Protein AF-A0A4U0YUU2-F1 (afdb_monomer)

Structure (mmCIF, N/CA/C/O backbone):
data_AF-A0A4U0YUU2-F1
#
_entry.id   AF-A0A4U0YUU2-F1
#
loop_
_atom_site.group_PDB
_atom_site.id
_atom_site.type_symbol
_atom_site.label_atom_id
_atom_site.label_alt_id
_atom_site.label_comp_id
_atom_site.label_asym_id
_atom_site.label_entity_id
_atom_site.label_seq_id
_atom_site.pdbx_PDB_ins_code
_atom_site.Cartn_x
_atom_site.Cartn_y
_atom_site.Cartn_z
_atom_site.occupancy
_atom_site.B_iso_or_equiv
_atom_site.auth_seq_id
_atom_site.auth_comp_id
_atom_site.auth_asym_id
_atom_site.auth_atom_id
_atom_site.pdbx_PDB_model_num
ATOM 1 N N . MET A 1 1 ? 43.289 -21.054 2.467 1.00 34.62 1 MET A N 1
ATOM 2 C CA . MET A 1 1 ? 42.572 -20.174 1.523 1.00 34.62 1 MET A CA 1
ATOM 3 C C . MET A 1 1 ? 41.745 -19.205 2.343 1.00 34.62 1 MET A C 1
ATOM 5 O O . MET A 1 1 ? 40.814 -19.638 3.004 1.00 34.62 1 MET A O 1
ATOM 9 N N . HIS A 1 2 ? 42.172 -17.945 2.415 1.00 30.38 2 HIS A N 1
ATOM 10 C CA . HIS A 1 2 ? 41.422 -16.889 3.092 1.00 30.38 2 HIS A CA 1
ATOM 11 C C . HIS A 1 2 ? 40.264 -16.481 2.181 1.00 30.38 2 HIS A C 1
ATOM 13 O O . HIS A 1 2 ? 40.497 -16.063 1.049 1.00 30.38 2 HIS A O 1
ATOM 19 N N . ILE A 1 3 ? 39.031 -16.654 2.648 1.00 37.03 3 ILE A N 1
ATOM 20 C CA . ILE A 1 3 ? 37.860 -16.103 1.971 1.00 37.03 3 ILE A CA 1
ATOM 21 C C . ILE A 1 3 ? 37.917 -14.598 2.229 1.00 37.03 3 ILE A C 1
ATOM 23 O O . ILE A 1 3 ? 37.822 -14.163 3.376 1.00 37.03 3 ILE A O 1
ATOM 27 N N . HIS A 1 4 ? 38.162 -13.822 1.174 1.00 32.00 4 HIS A N 1
ATOM 28 C CA . HIS A 1 4 ? 38.023 -12.374 1.219 1.00 32.00 4 HIS A CA 1
ATOM 29 C C . HIS A 1 4 ? 36.611 -12.046 1.706 1.00 32.00 4 HIS A C 1
ATOM 31 O O . HIS A 1 4 ? 35.631 -12.525 1.137 1.00 32.00 4 HIS A O 1
ATOM 37 N N . SER A 1 5 ? 36.538 -11.263 2.784 1.00 33.31 5 SER A N 1
ATOM 38 C CA . SER A 1 5 ? 35.322 -10.580 3.211 1.00 33.31 5 SER A CA 1
ATOM 39 C C . SER A 1 5 ? 34.688 -9.945 1.978 1.00 33.31 5 SER A C 1
ATOM 41 O O . SER A 1 5 ? 35.327 -9.127 1.316 1.00 33.31 5 SER A O 1
ATOM 43 N N . PHE A 1 6 ? 33.476 -10.370 1.627 1.00 37.56 6 PHE A N 1
ATOM 44 C CA . PHE A 1 6 ? 32.673 -9.637 0.665 1.00 37.56 6 PHE A CA 1
ATOM 45 C C . PHE A 1 6 ? 32.351 -8.298 1.322 1.00 37.56 6 PHE A C 1
ATOM 47 O O . PHE A 1 6 ? 31.484 -8.228 2.192 1.00 37.56 6 PHE A O 1
ATOM 54 N N . ASP A 1 7 ? 33.075 -7.248 0.938 1.00 29.23 7 ASP A N 1
ATOM 55 C CA . ASP A 1 7 ? 32.584 -5.892 1.127 1.00 29.23 7 ASP A CA 1
ATOM 56 C C . ASP A 1 7 ? 31.215 -5.844 0.453 1.00 29.23 7 ASP A C 1
ATOM 58 O O . ASP A 1 7 ? 31.079 -6.130 -0.739 1.00 29.23 7 ASP A O 1
ATOM 62 N N . VAL A 1 8 ? 30.180 -5.587 1.247 1.00 38.53 8 VAL A N 1
ATOM 63 C CA . VAL A 1 8 ? 28.806 -5.467 0.771 1.00 38.53 8 VAL A CA 1
ATOM 64 C C . VAL A 1 8 ? 28.786 -4.338 -0.258 1.00 38.53 8 VAL A C 1
ATOM 66 O O . VAL A 1 8 ? 28.839 -3.159 0.086 1.00 38.53 8 VAL A O 1
ATOM 69 N N . VAL A 1 9 ? 28.758 -4.688 -1.546 1.00 33.75 9 VAL A N 1
ATOM 70 C CA . VAL A 1 9 ? 28.672 -3.716 -2.640 1.00 33.75 9 VAL A CA 1
ATOM 71 C C . VAL A 1 9 ? 27.211 -3.303 -2.768 1.00 33.75 9 VAL A C 1
ATOM 73 O O . VAL A 1 9 ? 26.458 -3.807 -3.596 1.00 33.75 9 VAL A O 1
ATOM 76 N N . GLY A 1 10 ? 26.791 -2.437 -1.858 1.00 30.22 10 GLY A N 1
ATOM 77 C CA . GLY A 1 10 ? 25.421 -1.969 -1.767 1.00 30.22 10 GLY A CA 1
ATOM 78 C C . GLY A 1 10 ? 25.188 -1.315 -0.422 1.00 30.22 10 GLY A C 1
ATOM 79 O O . GLY A 1 10 ? 24.644 -1.939 0.481 1.00 30.22 10 GLY A O 1
ATOM 80 N N . PHE A 1 11 ? 25.571 -0.046 -0.295 1.00 28.98 11 PHE A N 1
ATOM 81 C CA . PHE A 1 11 ? 24.903 0.801 0.681 1.00 28.98 11 PHE A CA 1
ATOM 82 C C . PHE A 1 11 ? 23.451 0.900 0.212 1.00 28.98 11 PHE A C 1
ATOM 84 O O . PHE A 1 11 ? 23.167 1.530 -0.808 1.00 28.98 11 PHE A O 1
ATOM 91 N N . ALA A 1 12 ? 22.532 0.214 0.892 1.00 34.69 12 ALA A N 1
ATOM 92 C CA . ALA A 1 12 ? 21.141 0.619 0.815 1.00 34.69 12 ALA A CA 1
ATOM 93 C C . ALA A 1 12 ? 21.114 2.079 1.283 1.00 34.69 12 ALA A C 1
ATOM 95 O O . ALA A 1 12 ? 21.603 2.378 2.370 1.00 34.69 12 ALA A O 1
ATOM 96 N N . ASP A 1 13 ? 20.579 2.982 0.462 1.00 40.44 13 ASP A N 1
ATOM 97 C CA . ASP A 1 13 ? 20.489 4.431 0.720 1.00 40.44 13 ASP A CA 1
ATOM 98 C C . ASP A 1 13 ? 19.735 4.804 2.030 1.00 40.44 13 ASP A C 1
ATOM 100 O O . ASP A 1 13 ? 19.530 5.985 2.296 1.00 40.44 13 ASP A O 1
ATOM 104 N N . ASP A 1 14 ? 19.341 3.832 2.859 1.00 43.31 14 ASP A N 1
ATOM 105 C CA . ASP A 1 14 ? 18.481 3.971 4.037 1.00 43.31 14 ASP A CA 1
ATOM 106 C C . ASP A 1 14 ? 19.084 3.349 5.318 1.00 43.31 14 ASP A C 1
ATOM 108 O O . ASP A 1 14 ? 18.356 2.967 6.232 1.00 43.31 14 ASP A O 1
ATOM 112 N N . GLU A 1 15 ? 20.413 3.287 5.459 1.00 35.75 15 GLU A N 1
ATOM 113 C CA . GLU A 1 15 ? 21.056 3.039 6.768 1.00 35.75 15 GLU A CA 1
ATOM 114 C C . GLU A 1 15 ? 21.035 4.303 7.658 1.00 35.75 15 GLU A C 1
ATOM 116 O O . GLU A 1 15 ? 22.025 4.756 8.226 1.00 35.75 15 GLU A O 1
ATOM 121 N N . LEU A 1 16 ? 19.852 4.900 7.784 1.00 38.09 16 LEU A N 1
ATOM 122 C CA . LEU A 1 16 ? 19.493 5.717 8.928 1.00 38.09 16 LEU A CA 1
ATOM 123 C C . LEU A 1 16 ? 18.500 4.886 9.724 1.00 38.09 16 LEU A C 1
ATOM 125 O O . LEU A 1 16 ? 17.444 4.514 9.218 1.00 38.09 16 LEU A O 1
ATOM 129 N N . ALA A 1 17 ? 18.847 4.602 10.975 1.00 43.62 17 ALA A N 1
ATOM 130 C CA . ALA A 1 17 ? 17.925 4.123 11.990 1.00 43.62 17 ALA A CA 1
ATOM 131 C C . ALA A 1 17 ? 16.793 5.150 12.167 1.00 43.62 17 ALA A C 1
ATOM 133 O O . ALA A 1 17 ? 16.826 5.989 13.063 1.00 43.62 17 ALA A O 1
ATOM 134 N N . ALA A 1 18 ? 15.834 5.159 11.250 1.00 46.41 18 ALA A N 1
ATOM 135 C CA . ALA A 1 18 ? 14.792 6.155 11.216 1.00 46.41 18 ALA A CA 1
ATOM 136 C C . ALA A 1 18 ? 13.563 5.559 11.893 1.00 46.41 18 ALA A C 1
ATOM 138 O O . ALA A 1 18 ? 12.941 4.620 11.397 1.00 46.41 18 ALA A O 1
ATOM 139 N N . GLU A 1 19 ? 13.150 6.185 12.990 1.00 56.69 19 GLU A N 1
ATOM 140 C CA . GLU A 1 19 ? 11.807 6.061 13.578 1.00 56.69 19 GLU A CA 1
ATOM 141 C C . GLU A 1 19 ? 10.676 6.377 12.565 1.00 56.69 19 GLU A C 1
ATOM 143 O O . GLU A 1 19 ? 9.483 6.309 12.878 1.00 56.69 19 GLU A O 1
ATOM 148 N N . GLU A 1 20 ? 11.047 6.718 11.329 1.00 67.25 20 GLU A N 1
ATOM 149 C CA . GLU A 1 20 ? 10.212 7.231 10.272 1.00 67.25 20 GLU A CA 1
ATOM 150 C C . GLU A 1 20 ? 10.518 6.520 8.938 1.00 67.25 20 GLU A C 1
ATOM 152 O O . GLU A 1 20 ? 11.634 6.559 8.423 1.00 67.25 20 GLU A O 1
ATOM 157 N N . ARG A 1 21 ? 9.505 5.872 8.354 1.00 82.25 21 ARG A N 1
ATOM 158 C CA . ARG A 1 21 ? 9.586 5.084 7.110 1.00 82.25 21 ARG A CA 1
ATOM 159 C C . ARG A 1 21 ? 8.711 5.722 6.029 1.00 82.25 21 ARG A C 1
ATOM 161 O O . ARG A 1 21 ? 7.648 6.262 6.325 1.00 82.25 21 ARG A O 1
ATOM 168 N N . LEU A 1 22 ? 9.112 5.656 4.760 1.00 84.75 22 LEU A N 1
ATOM 169 C CA . LEU A 1 22 ? 8.242 6.066 3.648 1.00 84.75 22 LEU A CA 1
ATOM 170 C C . LEU A 1 22 ? 7.136 5.033 3.396 1.00 84.75 22 LEU A C 1
ATOM 172 O O . LEU A 1 22 ? 7.383 3.833 3.463 1.00 84.75 22 LEU A O 1
ATOM 176 N N . PHE A 1 23 ? 5.933 5.507 3.066 1.00 87.00 23 PHE A N 1
ATOM 177 C CA . PHE A 1 23 ? 4.828 4.635 2.671 1.00 87.00 23 PHE A CA 1
ATOM 178 C C . PHE A 1 23 ? 5.217 3.753 1.483 1.00 87.00 23 PHE A C 1
ATOM 180 O O . PHE A 1 23 ? 5.650 4.265 0.445 1.00 87.00 23 PHE A O 1
ATOM 187 N N . ASP A 1 24 ? 4.993 2.449 1.623 1.00 87.56 24 ASP A N 1
ATOM 188 C CA . ASP A 1 24 ? 5.208 1.485 0.553 1.00 87.56 24 ASP A CA 1
ATOM 189 C C . ASP A 1 24 ? 3.880 1.090 -0.123 1.00 87.56 24 ASP A C 1
ATOM 191 O O . ASP A 1 24 ? 3.092 0.310 0.426 1.00 87.56 24 ASP A O 1
ATOM 195 N N . PRO A 1 25 ? 3.616 1.581 -1.349 1.00 87.75 25 PRO A N 1
ATOM 196 C CA . PRO A 1 25 ? 2.371 1.304 -2.053 1.00 87.75 25 PRO A CA 1
ATOM 197 C C . PRO A 1 25 ? 2.275 -0.136 -2.576 1.00 87.75 25 PRO A C 1
ATOM 199 O O . PRO A 1 25 ? 1.199 -0.553 -3.009 1.00 87.75 25 PRO A O 1
ATOM 202 N N . TRP A 1 26 ? 3.368 -0.900 -2.573 1.00 89.75 26 TRP A N 1
ATOM 203 C CA . TRP A 1 26 ? 3.421 -2.239 -3.161 1.00 89.75 26 TRP A CA 1
ATOM 204 C C . TRP A 1 26 ? 3.021 -3.342 -2.182 1.00 89.75 26 TRP A C 1
ATOM 206 O O . TRP A 1 26 ? 2.856 -4.484 -2.602 1.00 89.75 26 TRP A O 1
ATOM 216 N N . ARG A 1 27 ? 2.765 -3.019 -0.910 1.00 92.75 27 ARG A N 1
ATOM 217 C CA . ARG A 1 27 ? 2.306 -4.002 0.078 1.00 92.75 27 ARG A CA 1
ATOM 218 C C . ARG A 1 27 ? 0.946 -4.596 -0.297 1.00 92.75 27 ARG A C 1
ATOM 220 O O . ARG A 1 27 ? 0.051 -3.890 -0.782 1.00 92.75 27 ARG A O 1
ATOM 227 N N . THR A 1 28 ? 0.812 -5.901 -0.078 1.00 94.94 28 THR A N 1
ATOM 228 C CA . THR A 1 28 ? -0.384 -6.699 -0.367 1.00 94.94 28 THR A CA 1
ATOM 229 C C . THR A 1 28 ? -0.524 -7.842 0.644 1.00 94.94 28 THR A C 1
ATOM 231 O O . THR A 1 28 ? 0.494 -8.375 1.091 1.00 94.94 28 THR A O 1
ATOM 234 N N . PRO A 1 29 ? -1.748 -8.266 1.004 1.00 96.75 29 PRO A N 1
ATOM 235 C CA . PRO A 1 29 ? -1.932 -9.499 1.761 1.00 96.75 29 PRO A CA 1
ATOM 236 C C . PRO A 1 29 ? -1.554 -10.703 0.886 1.00 96.75 29 PRO A C 1
ATOM 238 O O . PRO A 1 29 ? -1.881 -10.716 -0.304 1.00 96.75 29 PRO A O 1
ATOM 241 N N . CYS A 1 30 ? -0.894 -11.710 1.460 1.00 95.25 30 CYS A N 1
ATOM 242 C CA . CYS A 1 30 ? -0.586 -12.969 0.765 1.00 95.25 30 CYS A CA 1
ATOM 243 C C . CYS A 1 30 ? -1.248 -14.204 1.396 1.00 95.25 30 CYS A C 1
ATOM 245 O O . CYS A 1 30 ? -1.257 -15.267 0.777 1.00 95.25 30 CYS A O 1
ATOM 247 N N . THR A 1 31 ? -1.859 -14.070 2.578 1.00 96.06 31 THR A N 1
ATOM 248 C CA . THR A 1 31 ? -2.604 -15.148 3.244 1.00 96.06 31 THR A CA 1
ATOM 249 C C . THR A 1 31 ? -4.099 -14.832 3.358 1.00 96.06 31 THR A C 1
ATOM 251 O O . THR A 1 31 ? -4.500 -13.662 3.316 1.00 96.06 31 THR A O 1
ATOM 254 N N . PRO A 1 32 ? -4.963 -15.853 3.538 1.00 96.62 32 PRO A N 1
ATOM 255 C CA . PRO A 1 32 ? -6.393 -15.635 3.748 1.00 96.62 32 PRO A CA 1
ATOM 256 C C . PRO A 1 32 ? -6.699 -14.741 4.957 1.00 96.62 32 PRO A C 1
ATOM 258 O O . PRO A 1 32 ? -7.584 -13.893 4.867 1.00 96.62 32 PRO A O 1
ATOM 261 N N . ALA A 1 33 ? -5.950 -14.881 6.058 1.00 96.31 33 ALA A N 1
ATOM 262 C CA . ALA A 1 33 ? -6.133 -14.075 7.266 1.00 96.31 33 ALA A CA 1
ATOM 263 C C . ALA A 1 33 ? -5.911 -12.579 6.987 1.00 96.31 33 ALA A C 1
ATOM 265 O O . ALA A 1 33 ? -6.793 -11.760 7.266 1.00 96.31 33 ALA A O 1
ATOM 266 N N . ALA A 1 34 ? -4.798 -12.226 6.333 1.00 97.25 34 ALA A N 1
ATOM 267 C CA . ALA A 1 34 ? -4.543 -10.849 5.916 1.00 97.25 34 ALA A CA 1
ATOM 268 C C . ALA A 1 34 ? -5.559 -10.351 4.875 1.00 97.25 34 ALA A C 1
ATOM 270 O O . ALA A 1 34 ? -5.944 -9.180 4.897 1.00 97.25 34 ALA A O 1
ATOM 271 N N . GLY A 1 35 ? -6.057 -11.234 4.005 1.00 97.75 35 GLY A N 1
ATOM 272 C CA . GLY A 1 35 ? -7.148 -10.920 3.081 1.00 97.75 35 GLY A CA 1
ATOM 273 C C . GLY A 1 35 ? -8.432 -10.494 3.803 1.00 97.75 35 GLY A C 1
ATOM 274 O O . GLY A 1 35 ? -9.010 -9.453 3.481 1.00 97.75 35 GLY A O 1
ATOM 275 N N . VAL A 1 36 ? -8.866 -11.248 4.821 1.00 98.12 36 VAL A N 1
ATOM 276 C CA . VAL A 1 36 ? -10.063 -10.907 5.615 1.00 98.12 36 VAL A CA 1
ATOM 277 C C . VAL A 1 36 ? -9.842 -9.629 6.430 1.00 98.12 36 VAL A C 1
ATOM 279 O O . VAL A 1 36 ? -10.751 -8.796 6.506 1.00 98.12 36 VAL A O 1
ATOM 282 N N . PHE A 1 37 ? -8.643 -9.426 6.980 1.00 98.31 37 PHE A N 1
ATOM 283 C CA . PHE A 1 37 ? -8.269 -8.190 7.673 1.00 98.31 37 PHE A CA 1
ATOM 284 C C . PHE A 1 37 ? -8.433 -6.957 6.769 1.00 98.31 37 PHE A C 1
ATOM 286 O O . PHE A 1 37 ? -9.157 -6.017 7.110 1.00 98.31 37 PHE A O 1
ATOM 293 N N . VAL A 1 38 ? -7.844 -6.986 5.569 1.00 98.12 38 VAL A N 1
ATOM 294 C CA . VAL A 1 38 ? -7.966 -5.898 4.585 1.00 98.12 38 VAL A CA 1
ATOM 295 C C . VAL A 1 38 ? -9.428 -5.678 4.190 1.00 98.12 38 VAL A C 1
ATOM 297 O O . VAL A 1 38 ? -9.909 -4.542 4.186 1.00 98.12 38 VAL A O 1
ATOM 300 N N . GLN A 1 39 ? -10.169 -6.755 3.916 1.00 98.19 39 GLN A N 1
ATOM 301 C CA . GLN A 1 39 ? -11.582 -6.670 3.545 1.00 98.19 39 GLN A CA 1
ATOM 302 C C . GLN A 1 39 ? -12.451 -6.070 4.659 1.00 98.19 39 GLN A C 1
ATOM 304 O O . GLN A 1 39 ? -13.432 -5.376 4.375 1.00 98.19 39 GLN A O 1
ATOM 309 N N . THR A 1 40 ? -12.098 -6.322 5.919 1.00 98.12 40 THR A N 1
ATOM 310 C CA . THR A 1 40 ? -12.763 -5.736 7.087 1.00 98.12 40 THR A CA 1
ATOM 311 C C . THR A 1 40 ? -12.579 -4.224 7.102 1.00 98.12 40 THR A C 1
ATOM 313 O O . THR A 1 40 ? -13.566 -3.496 7.196 1.00 98.12 40 THR A O 1
ATOM 316 N N . ILE A 1 41 ? -11.354 -3.735 6.897 1.00 98.00 41 ILE A N 1
ATOM 317 C CA . ILE A 1 41 ? -11.073 -2.295 6.820 1.00 98.00 41 ILE A CA 1
ATOM 318 C C . ILE A 1 41 ? -11.818 -1.653 5.642 1.00 98.00 41 ILE A C 1
ATOM 320 O O . ILE A 1 41 ? -12.460 -0.617 5.818 1.00 98.00 41 ILE A O 1
ATOM 324 N N . ILE A 1 42 ? -11.811 -2.285 4.462 1.00 97.31 42 ILE A N 1
ATOM 325 C CA . ILE A 1 42 ? -12.568 -1.812 3.290 1.00 97.31 42 ILE A CA 1
ATOM 326 C C . ILE A 1 42 ? -14.052 -1.638 3.643 1.00 97.31 42 ILE A C 1
ATOM 328 O O . ILE A 1 42 ? -14.612 -0.563 3.431 1.00 97.31 42 ILE A O 1
ATOM 332 N N . LYS A 1 43 ? -14.675 -2.650 4.262 1.00 97.06 43 LYS A N 1
ATOM 333 C CA . LYS A 1 43 ? -16.086 -2.594 4.678 1.00 97.06 43 LYS A CA 1
ATOM 334 C C . LYS A 1 43 ? -16.355 -1.508 5.718 1.00 97.06 43 LYS A C 1
ATOM 336 O O . LYS A 1 43 ? -17.415 -0.888 5.672 1.00 97.06 43 LYS A O 1
ATOM 341 N N . MET A 1 44 ? -15.424 -1.258 6.641 1.00 96.62 44 MET A N 1
ATOM 342 C CA . MET A 1 44 ? -15.551 -0.164 7.610 1.00 96.62 44 MET A CA 1
ATOM 343 C C .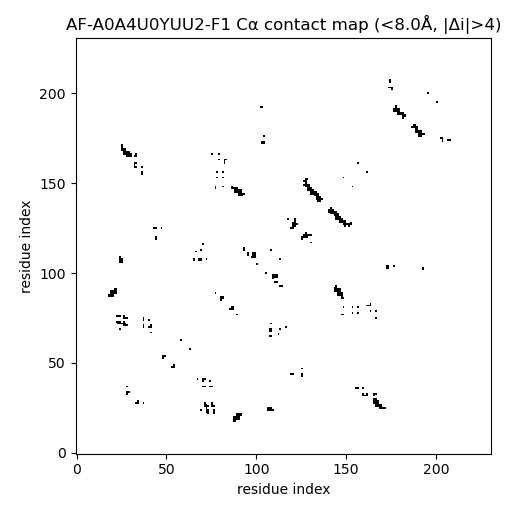 MET A 1 44 ? -15.610 1.197 6.905 1.00 96.62 44 MET A C 1
ATOM 345 O O . MET A 1 44 ? -16.474 2.012 7.229 1.00 96.62 44 MET A O 1
ATOM 349 N N . LEU A 1 45 ? -14.742 1.427 5.914 1.00 95.62 45 LEU A N 1
ATOM 350 C CA . LEU A 1 45 ? -14.727 2.670 5.137 1.00 95.62 45 LEU A CA 1
ATOM 351 C C . LEU A 1 45 ? -15.996 2.822 4.296 1.00 95.62 45 LEU A C 1
ATOM 353 O O . LEU A 1 45 ? -16.633 3.870 4.331 1.00 95.62 45 LEU A O 1
ATOM 357 N N . GLU A 1 46 ? -16.401 1.777 3.575 1.00 94.50 46 GLU A N 1
ATOM 358 C CA . GLU A 1 46 ? -17.622 1.808 2.761 1.00 94.50 46 GLU A CA 1
ATOM 359 C C . GLU A 1 46 ? -18.886 1.989 3.609 1.00 94.50 46 GLU A C 1
ATOM 361 O O . GLU A 1 46 ? -19.801 2.722 3.226 1.00 94.50 46 GLU A O 1
ATOM 366 N N . GLY A 1 47 ? -18.934 1.346 4.778 1.00 93.94 47 GLY A N 1
ATOM 367 C CA . GLY A 1 47 ? -20.012 1.504 5.747 1.00 93.94 47 GLY A CA 1
ATOM 368 C C . GLY A 1 47 ? -20.112 2.939 6.259 1.00 93.94 47 GLY A C 1
ATOM 369 O O . GLY A 1 47 ? -21.211 3.493 6.298 1.00 93.94 47 GLY A O 1
ATOM 370 N N . HIS A 1 48 ? -18.974 3.564 6.579 1.00 94.25 48 HIS A N 1
ATOM 371 C CA . HIS A 1 48 ? -18.911 4.969 6.991 1.00 94.25 48 HIS A CA 1
ATOM 372 C C . HIS A 1 48 ? -19.369 5.913 5.874 1.00 94.25 48 HIS A C 1
ATOM 374 O O . HIS A 1 48 ? -20.244 6.751 6.094 1.00 94.25 48 HIS A O 1
ATOM 380 N N . GLU A 1 49 ? -18.880 5.717 4.647 1.00 93.44 49 GLU A N 1
ATOM 381 C CA . GLU A 1 49 ? -19.311 6.507 3.490 1.00 93.44 49 GLU A CA 1
ATOM 382 C C . GLU A 1 49 ? -20.819 6.407 3.242 1.00 93.44 49 GLU A C 1
ATOM 384 O O . GLU A 1 49 ? -21.458 7.415 2.932 1.00 93.44 49 GLU A O 1
ATOM 389 N N . LYS A 1 50 ? -21.391 5.203 3.380 1.00 91.44 50 LYS A N 1
ATOM 390 C CA . LYS A 1 50 ? -22.827 4.962 3.204 1.00 91.44 50 LYS A CA 1
ATOM 391 C C . LYS A 1 50 ? -23.647 5.627 4.306 1.00 91.44 50 LYS A C 1
ATOM 393 O O . LYS A 1 50 ? -24.649 6.265 3.999 1.00 91.44 50 LYS A O 1
ATOM 398 N N . LEU A 1 51 ? -23.225 5.491 5.563 1.00 92.19 51 LEU A N 1
ATOM 399 C CA . LEU A 1 51 ? -23.925 6.050 6.721 1.00 92.19 51 LEU A CA 1
ATOM 400 C C . LEU A 1 51 ? -23.966 7.583 6.677 1.00 92.19 51 LEU A C 1
ATOM 402 O O . LEU A 1 51 ? -24.977 8.179 7.036 1.00 92.19 51 LEU A O 1
ATOM 406 N N . HIS A 1 52 ? -22.897 8.214 6.190 1.00 91.25 52 HIS A N 1
ATOM 407 C CA . HIS A 1 52 ? -22.785 9.671 6.100 1.00 91.25 52 HIS A CA 1
ATOM 408 C C . HIS A 1 52 ? -23.125 10.246 4.716 1.00 91.25 52 HIS A C 1
ATOM 410 O O . HIS A 1 52 ? -22.970 11.446 4.499 1.00 91.25 52 HIS A O 1
ATOM 416 N N . GLY A 1 53 ? -23.565 9.417 3.764 1.00 88.88 53 GLY A N 1
ATOM 417 C CA . GLY A 1 53 ? -23.920 9.870 2.416 1.00 88.88 53 GLY A CA 1
ATOM 418 C C . GLY A 1 53 ? -22.769 10.552 1.665 1.00 88.88 53 GLY A C 1
ATOM 419 O O . GLY A 1 53 ? -23.012 11.390 0.798 1.00 88.88 53 GLY A O 1
ATOM 420 N N . LEU A 1 54 ? -21.510 10.201 1.966 1.00 88.25 54 LEU A N 1
ATOM 421 C CA . LEU A 1 54 ? -20.316 10.870 1.418 1.00 88.25 54 LEU A CA 1
ATOM 422 C C . LEU A 1 54 ? -20.159 10.674 -0.097 1.00 88.25 54 LEU A C 1
ATOM 424 O O . LEU A 1 54 ? -19.361 11.351 -0.750 1.00 88.25 54 LEU A O 1
ATOM 428 N N . ARG A 1 55 ? -20.926 9.746 -0.676 1.00 84.75 55 ARG A N 1
ATOM 429 C CA . ARG A 1 55 ? -20.958 9.476 -2.108 1.00 84.75 55 ARG A CA 1
ATOM 430 C C . ARG A 1 55 ? -22.376 9.553 -2.647 1.00 84.75 55 ARG A C 1
ATOM 432 O O . ARG A 1 55 ? -23.245 8.795 -2.241 1.00 84.75 55 ARG A O 1
ATOM 439 N N . GLN A 1 56 ? -22.558 10.374 -3.677 1.00 80.56 56 GLN A N 1
ATOM 440 C CA . GLN A 1 56 ? -23.823 10.451 -4.415 1.00 80.56 56 GLN A CA 1
ATOM 441 C C . GLN A 1 56 ? -23.994 9.333 -5.455 1.00 80.56 56 GLN A C 1
ATOM 443 O O . GLN A 1 56 ? -25.101 9.074 -5.914 1.00 80.56 56 GLN A O 1
ATOM 448 N N . ARG A 1 57 ? -22.899 8.684 -5.876 1.00 85.81 57 ARG A N 1
ATOM 449 C CA . ARG A 1 57 ? -22.906 7.644 -6.918 1.00 85.81 57 ARG A CA 1
ATOM 450 C C . ARG A 1 57 ? -22.064 6.439 -6.507 1.00 85.81 57 ARG A C 1
ATOM 452 O O . ARG A 1 57 ? -20.971 6.594 -5.940 1.00 85.81 57 ARG A O 1
ATOM 459 N N . LYS A 1 58 ? -22.541 5.243 -6.871 1.00 87.56 58 LYS A N 1
ATOM 460 C CA . LYS A 1 58 ? -21.787 3.986 -6.744 1.00 87.56 58 LYS A CA 1
ATOM 461 C C . LYS A 1 58 ? -20.455 4.094 -7.501 1.00 87.56 58 LYS A C 1
ATOM 463 O O . LYS A 1 58 ? -20.395 4.728 -8.557 1.00 87.56 58 LYS A O 1
ATOM 468 N N . ARG A 1 59 ? -19.382 3.515 -6.947 1.00 88.75 59 ARG A N 1
ATOM 469 C CA . ARG A 1 59 ? -18.091 3.393 -7.648 1.00 88.75 59 ARG A CA 1
ATOM 470 C C . ARG A 1 59 ? -18.282 2.598 -8.937 1.00 88.75 59 ARG A C 1
ATOM 472 O O . ARG A 1 59 ? -19.021 1.614 -8.956 1.00 88.75 59 ARG A O 1
ATOM 479 N N . ARG A 1 60 ? -17.609 3.021 -10.009 1.00 91.75 60 ARG A N 1
ATOM 480 C CA . ARG A 1 60 ? -17.413 2.161 -11.182 1.00 91.75 60 ARG A CA 1
ATOM 481 C C . ARG A 1 60 ? -16.478 1.016 -10.792 1.00 91.75 60 ARG A C 1
ATOM 483 O O . ARG A 1 60 ? -15.708 1.160 -9.849 1.00 91.75 60 ARG A O 1
ATOM 490 N N . VAL A 1 61 ? -16.510 -0.087 -11.536 1.00 90.88 61 VAL A N 1
ATOM 491 C CA . VAL A 1 61 ? -15.703 -1.285 -11.229 1.00 90.88 61 VAL A CA 1
ATOM 492 C C . VAL A 1 61 ? -14.205 -0.958 -11.141 1.00 90.88 61 VAL A C 1
ATOM 494 O O . VAL A 1 61 ? -13.559 -1.330 -10.170 1.00 90.88 61 VAL A O 1
ATOM 497 N N . ALA A 1 62 ? -13.669 -0.184 -12.090 1.00 87.44 62 ALA A N 1
ATOM 498 C CA . ALA A 1 62 ? -12.263 0.230 -12.065 1.00 87.44 62 ALA A CA 1
ATOM 499 C C . ALA A 1 62 ? -11.923 1.131 -10.859 1.00 87.44 62 ALA A C 1
ATOM 501 O O . ALA A 1 62 ? -10.896 0.942 -10.210 1.00 87.44 62 ALA A O 1
ATOM 502 N N . ASP A 1 63 ? -12.810 2.072 -10.514 1.00 87.38 63 ASP A N 1
ATOM 503 C CA . ASP A 1 63 ? -12.624 2.958 -9.356 1.00 87.38 63 ASP A CA 1
ATOM 504 C C . ASP A 1 63 ? -12.700 2.182 -8.031 1.00 87.38 63 ASP A C 1
ATOM 506 O O . ASP A 1 63 ? -12.025 2.539 -7.065 1.00 87.38 63 ASP A O 1
ATOM 510 N N . GLN A 1 64 ? -13.535 1.138 -7.979 1.00 91.88 64 GLN A N 1
ATOM 511 C CA . GLN A 1 64 ? -13.643 0.221 -6.846 1.00 91.88 64 GLN A CA 1
ATOM 512 C C . GLN A 1 64 ? -12.340 -0.552 -6.660 1.00 91.88 64 GLN A C 1
ATOM 514 O O . GLN A 1 64 ? -11.764 -0.496 -5.581 1.00 91.88 64 GLN A O 1
ATOM 519 N N . ALA A 1 65 ? -11.833 -1.185 -7.720 1.00 91.00 65 ALA A N 1
ATOM 520 C CA . ALA A 1 65 ? -10.585 -1.940 -7.661 1.00 91.00 65 ALA A CA 1
ATOM 521 C C . ALA A 1 65 ? -9.402 -1.060 -7.222 1.00 91.00 65 ALA A C 1
ATOM 523 O O . ALA A 1 65 ? -8.603 -1.463 -6.379 1.00 91.00 65 ALA A O 1
ATOM 524 N N . MET A 1 66 ? -9.314 0.175 -7.731 1.00 88.62 66 MET A N 1
ATOM 525 C CA . MET A 1 66 ? -8.278 1.122 -7.309 1.00 88.62 66 MET A CA 1
ATOM 526 C C . MET A 1 66 ? -8.431 1.515 -5.834 1.00 88.62 66 MET A C 1
ATOM 528 O O . MET A 1 66 ? -7.443 1.549 -5.102 1.00 88.62 66 MET A O 1
ATOM 532 N N . PHE A 1 67 ? -9.659 1.796 -5.384 1.00 91.50 67 PHE A N 1
ATOM 533 C CA . PHE A 1 67 ? -9.959 2.097 -3.983 1.00 91.50 67 PHE A CA 1
ATOM 534 C C . PHE A 1 67 ? -9.536 0.952 -3.054 1.00 91.50 67 PHE A C 1
ATOM 536 O O . PHE A 1 67 ? -8.786 1.188 -2.108 1.00 91.50 67 PHE A O 1
ATOM 543 N N . GLU A 1 68 ? -9.949 -0.278 -3.355 1.00 94.12 68 GLU A N 1
ATOM 544 C CA . GLU A 1 68 ? -9.594 -1.472 -2.581 1.00 94.12 68 GLU A CA 1
ATOM 545 C C . GLU A 1 68 ? -8.082 -1.705 -2.571 1.00 94.12 68 GLU A C 1
ATOM 547 O O . GLU A 1 68 ? -7.506 -1.953 -1.512 1.00 94.12 68 GLU A O 1
ATOM 552 N N . ARG A 1 69 ? -7.410 -1.531 -3.718 1.00 92.19 69 ARG A N 1
ATOM 553 C CA . ARG A 1 69 ? -5.952 -1.669 -3.825 1.00 92.19 69 ARG A CA 1
ATOM 554 C C . ARG A 1 69 ? -5.204 -0.659 -2.955 1.00 92.19 69 ARG A C 1
ATOM 556 O O . ARG A 1 69 ? -4.237 -1.044 -2.297 1.00 92.19 69 ARG A O 1
ATOM 563 N N . MET A 1 70 ? -5.648 0.599 -2.926 1.00 91.69 70 MET A N 1
ATOM 564 C CA . MET A 1 70 ? -5.075 1.643 -2.065 1.00 91.69 70 MET A CA 1
ATOM 565 C C . MET A 1 70 ? -5.276 1.338 -0.584 1.00 91.69 70 MET A C 1
ATOM 567 O O . MET A 1 70 ? -4.323 1.412 0.187 1.00 91.69 70 MET A O 1
ATOM 571 N N . VAL A 1 71 ? -6.504 0.988 -0.186 1.00 95.25 71 VAL A N 1
ATOM 572 C CA . VAL A 1 71 ? -6.807 0.631 1.208 1.00 95.25 71 VAL A CA 1
ATOM 573 C C . VAL A 1 71 ? -5.977 -0.579 1.631 1.00 9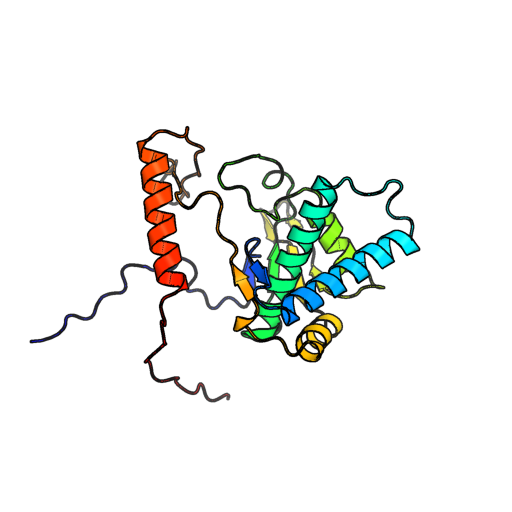5.25 71 VAL A C 1
ATOM 575 O O . VAL A 1 71 ? -5.403 -0.566 2.715 1.00 95.25 71 VAL A O 1
ATOM 578 N N . SER A 1 72 ? -5.845 -1.577 0.755 1.00 96.19 72 SER A N 1
ATOM 579 C CA . SER A 1 72 ? -5.001 -2.749 0.972 1.00 96.19 72 SER A CA 1
ATOM 580 C C . SER A 1 72 ? -3.534 -2.382 1.196 1.00 96.19 72 SER A C 1
ATOM 582 O O . SER A 1 72 ? -2.966 -2.822 2.191 1.00 96.19 72 SER A O 1
ATOM 584 N N . ALA A 1 73 ? -2.938 -1.535 0.346 1.00 94.31 73 ALA A N 1
ATOM 585 C CA . ALA A 1 73 ? -1.553 -1.092 0.525 1.00 94.31 73 ALA A CA 1
ATOM 586 C C . ALA A 1 73 ? -1.345 -0.408 1.881 1.00 94.31 73 ALA A C 1
ATOM 588 O O . ALA A 1 73 ? -0.431 -0.764 2.617 1.00 94.31 73 ALA A O 1
ATOM 589 N N . ILE A 1 74 ? -2.220 0.542 2.229 1.00 94.31 74 ILE A N 1
ATOM 590 C CA . ILE A 1 74 ? -2.132 1.305 3.482 1.00 94.31 74 ILE A CA 1
ATOM 591 C C . ILE A 1 74 ? -2.288 0.381 4.690 1.00 94.31 74 ILE A C 1
ATOM 593 O O . ILE A 1 74 ? -1.502 0.463 5.630 1.00 94.31 74 ILE A O 1
ATOM 597 N N . ALA A 1 75 ? -3.285 -0.506 4.667 1.00 96.06 75 ALA A N 1
ATOM 598 C CA . ALA A 1 75 ? -3.538 -1.444 5.751 1.00 96.06 75 ALA A CA 1
ATOM 599 C C . ALA A 1 75 ? -2.364 -2.410 5.950 1.00 96.06 75 ALA A C 1
ATOM 601 O O . ALA A 1 75 ? -1.941 -2.625 7.081 1.00 96.06 75 ALA A O 1
ATOM 602 N N . CYS A 1 76 ? -1.809 -2.958 4.868 1.00 95.94 76 CYS A N 1
ATOM 603 C CA . CYS A 1 76 ? -0.667 -3.861 4.943 1.00 95.94 76 CYS A CA 1
ATOM 604 C C . CYS A 1 76 ? 0.615 -3.147 5.392 1.00 95.94 76 CYS A C 1
ATOM 606 O O . CYS A 1 76 ? 1.316 -3.663 6.253 1.00 95.94 76 CYS A O 1
ATOM 608 N N . ASP A 1 77 ? 0.920 -1.954 4.878 1.00 93.31 77 ASP A N 1
ATOM 609 C CA . ASP A 1 77 ? 2.123 -1.218 5.294 1.00 93.31 77 ASP A CA 1
ATOM 610 C C . ASP A 1 77 ? 2.042 -0.788 6.773 1.00 93.31 77 ASP A C 1
ATOM 612 O O . ASP A 1 77 ? 3.007 -0.935 7.523 1.00 93.31 77 ASP A O 1
ATOM 616 N N . LEU A 1 78 ? 0.859 -0.361 7.241 1.00 93.75 78 LEU A N 1
ATOM 617 C CA . LEU A 1 78 ? 0.616 -0.073 8.660 1.00 93.75 78 LEU A CA 1
ATOM 618 C C . LEU A 1 78 ? 0.679 -1.325 9.539 1.00 93.75 78 LEU A C 1
ATOM 620 O O . LEU A 1 78 ? 1.237 -1.266 10.631 1.00 93.75 78 LEU A O 1
ATOM 624 N N . ALA A 1 79 ? 0.112 -2.450 9.096 1.00 94.69 79 ALA A N 1
ATOM 625 C CA . ALA A 1 79 ? 0.177 -3.702 9.846 1.00 94.69 79 ALA A CA 1
ATOM 626 C C . ALA A 1 79 ? 1.626 -4.177 9.982 1.00 94.69 79 ALA A C 1
ATOM 628 O O . ALA A 1 79 ? 2.052 -4.532 11.076 1.00 94.69 79 ALA A O 1
ATOM 629 N N . LEU A 1 80 ? 2.416 -4.087 8.910 1.00 92.19 80 LEU A N 1
ATOM 630 C CA . LEU A 1 80 ? 3.837 -4.413 8.951 1.00 92.19 80 LEU A CA 1
ATOM 631 C C . LEU A 1 80 ? 4.605 -3.496 9.915 1.00 92.19 80 LEU A C 1
ATOM 633 O O . LEU A 1 80 ? 5.456 -3.976 10.658 1.00 92.19 80 LEU A O 1
ATOM 637 N N . ALA A 1 81 ? 4.272 -2.200 9.961 1.00 89.88 81 ALA A N 1
ATOM 638 C CA . ALA A 1 81 ? 4.839 -1.278 10.943 1.00 89.88 81 ALA A CA 1
ATOM 639 C C . ALA A 1 81 ? 4.524 -1.704 12.389 1.00 89.88 81 ALA A C 1
ATOM 641 O O . ALA A 1 81 ? 5.432 -1.735 13.215 1.00 89.88 81 ALA A O 1
ATOM 642 N N . VAL A 1 82 ? 3.274 -2.095 12.677 1.00 91.25 82 VAL A N 1
ATOM 643 C CA . VAL A 1 82 ? 2.868 -2.625 13.995 1.00 91.25 82 VAL A CA 1
ATOM 644 C C . VAL A 1 82 ? 3.646 -3.895 14.354 1.00 91.25 82 VAL A C 1
ATOM 646 O O . VAL A 1 82 ? 4.070 -4.045 15.497 1.00 91.25 82 VAL A O 1
ATOM 649 N N . LEU A 1 83 ? 3.835 -4.795 13.387 1.00 91.19 83 LEU A N 1
ATOM 650 C CA . LEU A 1 83 ? 4.421 -6.120 13.598 1.00 91.19 83 LEU A CA 1
ATOM 651 C C . LEU A 1 83 ? 5.945 -6.105 13.730 1.00 91.19 83 LEU A C 1
ATOM 653 O O . LEU A 1 83 ? 6.485 -6.911 14.483 1.00 91.19 83 LEU A O 1
ATOM 657 N N . LEU A 1 84 ? 6.637 -5.236 12.986 1.00 83.38 84 LEU A N 1
ATOM 658 C CA . LEU A 1 84 ? 8.092 -5.293 12.900 1.00 83.38 84 LEU A CA 1
ATOM 659 C C . LEU A 1 84 ? 8.822 -4.501 13.983 1.00 83.38 84 LEU A C 1
ATOM 661 O O . LEU A 1 84 ? 9.900 -4.945 14.329 1.00 83.38 84 LEU A O 1
ATOM 665 N N . GLU A 1 85 ? 8.316 -3.375 14.511 1.00 64.94 85 GLU A N 1
ATOM 666 C CA . GLU A 1 85 ? 9.074 -2.554 15.489 1.00 64.94 85 GLU A CA 1
ATOM 667 C C . GLU A 1 85 ? 8.221 -1.400 16.099 1.00 64.94 85 GLU A C 1
ATOM 669 O O . GLU A 1 85 ? 8.593 -0.227 16.050 1.00 64.94 85 GLU A O 1
ATOM 674 N N . GLY A 1 86 ? 7.056 -1.695 16.693 1.00 61.88 86 GLY A N 1
ATOM 675 C CA . GLY A 1 86 ? 6.261 -0.688 17.425 1.00 61.88 86 GLY A CA 1
ATOM 676 C C . GLY A 1 86 ? 5.667 0.431 16.542 1.00 61.88 86 GLY A C 1
ATOM 677 O O . GLY A 1 86 ? 5.728 0.356 15.318 1.00 61.88 86 GLY A O 1
ATOM 678 N N . PRO A 1 87 ? 5.015 1.469 17.110 1.00 56.03 87 PRO A N 1
ATOM 679 C CA . PRO A 1 87 ? 4.257 2.462 16.341 1.00 56.03 87 PRO A CA 1
ATOM 680 C C . PRO A 1 87 ? 5.169 3.415 15.547 1.00 56.03 87 PRO A C 1
ATOM 682 O O . PRO A 1 87 ? 5.363 4.572 15.922 1.00 56.03 87 PRO A O 1
ATOM 685 N N . LYS A 1 88 ? 5.700 2.935 14.421 1.00 70.75 88 LYS A N 1
ATOM 686 C CA . LYS A 1 88 ? 6.512 3.721 13.491 1.00 70.75 88 LYS A CA 1
ATOM 687 C C . LYS A 1 88 ? 5.689 4.781 12.775 1.00 70.75 88 LYS A C 1
ATOM 689 O O . LYS A 1 88 ? 4.507 4.602 12.466 1.00 70.75 88 LYS A O 1
ATOM 694 N N . VAL A 1 89 ? 6.349 5.899 12.495 1.00 81.25 89 VAL A N 1
ATOM 695 C CA . VAL A 1 89 ? 5.796 6.986 11.693 1.00 81.25 89 VAL A CA 1
ATOM 696 C C . VAL A 1 89 ? 5.916 6.607 10.224 1.00 81.25 89 VAL A C 1
ATOM 698 O O . VAL A 1 89 ? 7.019 6.354 9.747 1.00 81.25 89 VAL A O 1
ATOM 701 N N . ILE A 1 90 ? 4.806 6.586 9.488 1.00 87.25 90 ILE A N 1
ATOM 702 C CA . ILE A 1 90 ? 4.837 6.407 8.034 1.00 87.25 90 ILE A CA 1
ATOM 703 C C . ILE A 1 90 ? 4.644 7.764 7.368 1.00 87.25 90 ILE A C 1
ATOM 705 O O . ILE A 1 90 ? 3.622 8.424 7.563 1.00 87.25 90 ILE A O 1
ATOM 709 N N . PHE A 1 91 ? 5.610 8.190 6.560 1.00 86.31 91 PHE A N 1
ATOM 710 C CA . PHE A 1 91 ? 5.499 9.404 5.764 1.00 86.31 91 PHE A CA 1
ATOM 711 C C . PHE A 1 91 ? 4.816 9.146 4.433 1.00 86.31 91 PHE A C 1
ATOM 713 O O . PHE A 1 91 ? 5.193 8.252 3.677 1.00 86.31 91 PHE A O 1
ATOM 720 N N . ILE A 1 92 ? 3.870 10.017 4.099 1.00 82.75 92 ILE A N 1
ATOM 721 C CA . ILE A 1 92 ? 3.110 9.938 2.861 1.00 82.75 92 ILE A CA 1
ATOM 722 C C . ILE A 1 92 ? 3.024 11.305 2.179 1.00 82.75 92 ILE A C 1
ATOM 724 O O . ILE A 1 92 ? 2.748 12.341 2.793 1.00 82.75 92 ILE A O 1
ATOM 728 N N . GLY A 1 93 ? 3.302 11.321 0.877 1.00 75.00 93 GLY A N 1
ATOM 729 C CA . GLY A 1 93 ? 3.096 12.496 0.039 1.00 75.00 93 GLY A CA 1
ATOM 730 C C . GLY A 1 93 ? 1.605 12.703 -0.226 1.00 75.00 93 GLY A C 1
ATOM 731 O O . GLY A 1 93 ? 0.920 11.787 -0.666 1.00 75.00 93 GLY A O 1
ATOM 732 N N . ARG A 1 94 ? 1.095 13.916 0.022 1.00 71.88 94 ARG A N 1
ATOM 733 C CA . ARG A 1 94 ? -0.281 14.323 -0.343 1.00 71.88 94 ARG A CA 1
ATOM 734 C C . ARG A 1 94 ? -0.327 15.217 -1.593 1.00 71.88 94 ARG A C 1
ATOM 736 O O . ARG A 1 94 ? -1.398 15.695 -1.961 1.00 71.88 94 ARG A O 1
ATOM 743 N N . SER A 1 95 ? 0.814 15.494 -2.235 1.00 63.81 95 SER A N 1
ATOM 744 C CA . SER A 1 95 ? 0.895 16.415 -3.375 1.00 63.81 95 SER A CA 1
ATOM 745 C C . SER A 1 95 ? 0.354 15.776 -4.656 1.00 63.81 95 SER A C 1
ATOM 747 O O . SER A 1 95 ? 0.808 14.735 -5.114 1.00 63.81 95 SER A O 1
ATOM 749 N N . HIS A 1 96 ? -0.600 16.445 -5.302 1.00 58.16 96 HIS A N 1
ATOM 750 C CA . HIS A 1 96 ? -1.206 15.958 -6.545 1.00 58.16 96 HIS A CA 1
ATOM 751 C C . HIS A 1 96 ? -0.267 15.969 -7.767 1.00 58.16 96 HIS A C 1
ATOM 753 O O . HIS A 1 96 ? -0.619 15.369 -8.780 1.00 58.16 96 HIS A O 1
ATOM 759 N N . GLN A 1 97 ? 0.900 16.626 -7.683 1.00 49.44 97 GLN A N 1
ATOM 760 C CA . GLN A 1 97 ? 1.879 16.710 -8.780 1.00 49.44 97 GLN A CA 1
ATOM 761 C C . GLN A 1 97 ? 2.553 15.364 -9.093 1.00 49.44 97 GLN A C 1
ATOM 763 O O . GLN A 1 97 ? 2.857 15.107 -10.250 1.00 49.44 97 GLN A O 1
ATOM 768 N N . GLU A 1 98 ? 2.723 14.487 -8.099 1.00 51.16 98 GLU A N 1
ATOM 769 C CA . GLU A 1 98 ? 3.310 13.145 -8.275 1.00 51.16 98 GLU A CA 1
ATOM 770 C C . GLU A 1 98 ? 2.231 12.058 -8.488 1.00 51.16 98 GLU A C 1
ATOM 772 O O . GLU A 1 98 ? 2.525 10.957 -8.942 1.00 51.16 98 GLU A O 1
ATOM 777 N N . LEU A 1 99 ? 0.961 12.382 -8.205 1.00 49.81 99 LEU A N 1
ATOM 778 C CA . LEU A 1 99 ? -0.166 11.436 -8.121 1.00 49.81 99 LEU A CA 1
ATOM 779 C C . LEU A 1 99 ? -1.038 11.356 -9.393 1.00 49.81 99 LEU A C 1
ATOM 781 O O . LEU A 1 99 ? -2.126 10.778 -9.358 1.00 49.81 99 LEU A O 1
ATOM 785 N N . GLY A 1 100 ? -0.637 12.017 -10.486 1.00 44.62 100 GLY A N 1
ATOM 786 C CA . GLY A 1 100 ? -1.464 12.186 -11.692 1.00 44.62 100 GLY A CA 1
ATOM 787 C C . GLY A 1 100 ? -0.796 11.845 -13.025 1.00 44.62 100 GLY A C 1
ATOM 788 O O . GLY A 1 100 ? -1.476 11.880 -14.049 1.00 44.62 100 GLY A O 1
ATOM 789 N N . HIS A 1 101 ? 0.499 11.522 -13.036 1.00 53.09 101 HIS A N 1
ATOM 790 C CA . HIS A 1 101 ? 1.197 11.118 -14.253 1.00 53.09 101 HIS A CA 1
ATOM 791 C C . HIS A 1 101 ? 1.106 9.602 -14.433 1.00 53.09 101 HIS A C 1
ATOM 793 O O . HIS A 1 101 ? 1.614 8.838 -13.615 1.00 53.09 101 HIS A O 1
ATOM 799 N N . SER A 1 102 ? 0.460 9.173 -15.520 1.00 61.47 102 SER A N 1
ATOM 800 C CA . SER A 1 102 ? 0.563 7.798 -16.008 1.00 61.47 102 SER A CA 1
ATOM 801 C C . SER A 1 102 ? 1.991 7.589 -16.503 1.00 61.47 102 SER A C 1
ATOM 803 O O . SER A 1 102 ? 2.305 7.958 -17.629 1.00 61.47 102 SER A O 1
ATOM 805 N N . SER A 1 103 ? 2.848 7.057 -15.640 1.00 73.69 103 SER A N 1
ATOM 806 C CA . SER A 1 103 ? 4.194 6.603 -15.986 1.00 73.69 103 SER A CA 1
ATOM 807 C C . SER A 1 103 ? 4.247 5.088 -15.874 1.00 73.69 103 SER A C 1
ATOM 809 O O . SER A 1 103 ? 3.506 4.482 -15.095 1.00 73.69 103 SER A O 1
ATOM 811 N N . ARG A 1 104 ? 5.173 4.485 -16.619 1.00 80.56 104 ARG A N 1
ATOM 812 C CA . ARG A 1 104 ? 5.527 3.067 -16.523 1.00 80.56 104 ARG A CA 1
ATOM 813 C C . ARG A 1 104 ? 5.856 2.634 -15.083 1.00 80.56 104 ARG A C 1
ATOM 815 O O . ARG A 1 104 ? 5.602 1.494 -14.713 1.00 80.56 104 ARG A O 1
ATOM 822 N N . TYR A 1 105 ? 6.348 3.562 -14.261 1.00 78.44 105 TYR A N 1
ATOM 823 C CA . TYR A 1 105 ? 6.721 3.341 -12.858 1.00 78.44 105 TYR A CA 1
ATOM 824 C C . TYR A 1 105 ? 5.624 3.732 -11.856 1.00 78.44 105 TYR A C 1
ATOM 826 O O . TYR A 1 105 ? 5.876 3.825 -10.654 1.00 78.44 105 TYR A O 1
ATOM 834 N N . GLY A 1 106 ? 4.411 4.020 -12.339 1.00 72.25 106 GLY A N 1
ATOM 835 C CA . GLY A 1 106 ? 3.296 4.454 -11.507 1.00 72.25 106 GLY A CA 1
ATOM 836 C C . GLY A 1 106 ? 2.978 3.448 -10.400 1.00 72.25 106 GLY A C 1
ATOM 837 O O . GLY A 1 106 ? 2.858 2.247 -10.640 1.00 72.25 106 GLY A O 1
ATOM 838 N N . SER A 1 107 ? 2.824 3.944 -9.171 1.00 72.44 107 SER A N 1
A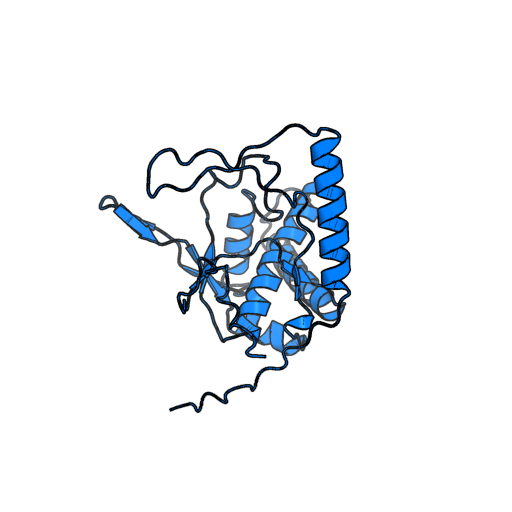TOM 839 C CA . SER A 1 107 ? 2.455 3.096 -8.040 1.00 72.44 107 SER A CA 1
ATOM 840 C C . SER A 1 107 ? 0.957 2.763 -8.062 1.00 72.44 107 SER A C 1
ATOM 842 O O . SER A 1 107 ? 0.139 3.614 -8.427 1.00 72.44 107 SER A O 1
ATOM 844 N N . PRO A 1 108 ? 0.560 1.567 -7.594 1.00 69.06 108 PRO A N 1
ATOM 845 C CA . PRO A 1 108 ? -0.831 1.122 -7.590 1.00 69.06 108 PRO A CA 1
ATOM 846 C C . PRO A 1 108 ? -1.693 1.906 -6.591 1.00 69.06 108 PRO A C 1
ATOM 848 O O . PRO A 1 108 ? -2.919 1.812 -6.634 1.00 69.06 108 PRO A O 1
ATOM 851 N N . ALA A 1 109 ? -1.065 2.684 -5.700 1.00 63.22 109 ALA A N 1
ATOM 852 C CA . ALA A 1 109 ? -1.731 3.519 -4.707 1.00 63.22 109 ALA A CA 1
ATOM 853 C C . ALA A 1 109 ? -1.514 5.031 -4.922 1.00 63.22 109 ALA A C 1
ATOM 855 O O . ALA A 1 109 ? -1.877 5.844 -4.070 1.00 63.22 109 ALA A O 1
ATOM 856 N N . SER A 1 110 ? -0.946 5.425 -6.064 1.00 64.00 110 SER A N 1
ATOM 857 C CA . SER A 1 110 ? -0.699 6.821 -6.424 1.00 64.00 110 SER A CA 1
ATOM 858 C C . SER A 1 110 ? -1.936 7.418 -7.101 1.00 64.00 110 SER A C 1
ATOM 860 O O . SER A 1 110 ? -2.085 7.365 -8.319 1.00 64.00 110 SER A O 1
ATOM 862 N N . SER A 1 111 ? -2.889 7.943 -6.323 1.00 65.38 111 SER A N 1
ATOM 863 C CA . SER A 1 111 ? -4.047 8.638 -6.902 1.00 65.38 111 SER A CA 1
ATOM 864 C C . SER A 1 111 ? -4.532 9.806 -6.050 1.00 65.38 111 SER A C 1
ATOM 866 O O . SER A 1 111 ? -4.319 9.863 -4.840 1.00 65.38 111 SER A O 1
ATOM 868 N N . LYS A 1 112 ? -5.294 10.720 -6.669 1.00 69.69 112 LYS A N 1
ATOM 869 C CA . LYS A 1 112 ? -6.015 11.804 -5.970 1.00 69.69 112 LYS A CA 1
ATOM 870 C C . LYS A 1 112 ? -6.954 11.292 -4.866 1.00 69.69 112 LYS A C 1
ATOM 872 O O . LYS A 1 112 ? -7.350 12.062 -3.993 1.00 69.69 112 LYS A O 1
ATOM 877 N N . THR A 1 113 ? -7.326 10.015 -4.911 1.00 78.25 113 THR A N 1
ATOM 878 C CA . THR A 1 113 ? -8.207 9.363 -3.938 1.00 78.25 113 THR A CA 1
ATOM 879 C C . THR A 1 113 ? -7.467 8.985 -2.653 1.00 78.25 113 THR A C 1
ATOM 881 O O . THR A 1 113 ? -8.114 8.885 -1.615 1.00 78.25 113 THR A O 1
ATOM 884 N N . LEU A 1 114 ? -6.133 8.860 -2.685 1.00 83.69 114 LEU A N 1
ATOM 885 C CA . LEU A 1 114 ? -5.307 8.519 -1.522 1.00 83.69 114 LEU A CA 1
ATOM 886 C C . LEU A 1 114 ? -5.568 9.468 -0.347 1.00 83.69 114 LEU A C 1
ATOM 888 O O . LEU A 1 114 ? -5.898 9.034 0.749 1.00 83.69 114 LEU A O 1
ATOM 892 N N . THR A 1 115 ? -5.524 10.772 -0.615 1.00 84.62 115 THR A N 1
ATOM 893 C CA . THR A 1 115 ? -5.826 11.845 0.341 1.00 84.62 115 THR A CA 1
ATOM 894 C C . THR A 1 115 ? -7.176 11.632 1.034 1.00 84.62 115 THR A C 1
ATOM 896 O O . THR A 1 115 ? -7.254 11.680 2.257 1.00 84.62 115 THR A O 1
ATOM 899 N N . LYS A 1 116 ? -8.226 11.309 0.265 1.00 88.38 116 LYS A N 1
ATOM 900 C CA . LYS A 1 116 ? -9.575 11.067 0.801 1.00 88.38 116 LYS A CA 1
ATOM 901 C C . LYS A 1 116 ? -9.638 9.801 1.653 1.00 88.38 116 LYS A C 1
ATOM 903 O O . LYS A 1 116 ? -10.324 9.791 2.665 1.00 88.38 116 LYS A O 1
ATOM 908 N N . ILE A 1 117 ? -8.928 8.744 1.255 1.00 92.00 117 ILE A N 1
ATOM 909 C CA . ILE A 1 117 ? -8.846 7.498 2.030 1.00 92.00 117 ILE A CA 1
ATOM 910 C C . ILE A 1 117 ? -8.170 7.758 3.378 1.00 92.00 117 ILE A C 1
ATOM 912 O O . ILE A 1 117 ? -8.676 7.307 4.400 1.00 92.00 117 ILE A O 1
ATOM 916 N N . LEU A 1 118 ? -7.072 8.519 3.398 1.00 92.12 118 LEU A N 1
ATOM 917 C CA . LEU A 1 118 ? -6.396 8.894 4.642 1.00 92.12 118 LEU A CA 1
ATOM 918 C C . LEU A 1 118 ? -7.311 9.711 5.563 1.00 92.12 118 LEU A C 1
ATOM 920 O O . LEU A 1 118 ? -7.369 9.441 6.759 1.00 92.12 118 LEU A O 1
ATOM 924 N N . ASP A 1 119 ? -8.0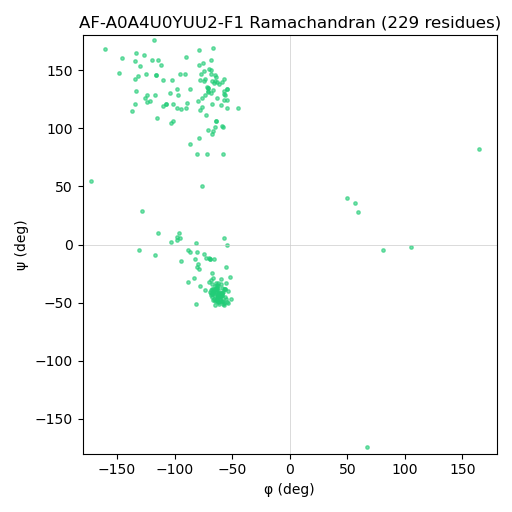66 10.660 5.008 1.00 92.25 119 ASP A N 1
ATOM 925 C CA . ASP A 1 119 ? -9.010 11.476 5.781 1.00 92.25 119 ASP A CA 1
ATOM 926 C C . ASP A 1 119 ? -10.149 10.619 6.378 1.00 92.25 119 ASP A C 1
ATOM 928 O O . ASP A 1 119 ? -10.541 10.818 7.531 1.00 92.25 119 ASP A O 1
ATOM 932 N N . LEU A 1 120 ? -10.633 9.612 5.636 1.00 94.00 120 LEU A N 1
ATOM 933 C CA . LEU A 1 120 ? -11.600 8.624 6.137 1.00 94.00 120 LEU A CA 1
ATOM 934 C C . LEU A 1 120 ? -11.002 7.751 7.250 1.00 94.00 120 LEU A C 1
ATOM 936 O O . LEU A 1 120 ? -11.596 7.579 8.310 1.00 94.00 120 LEU A O 1
ATOM 940 N N . LEU A 1 121 ? -9.793 7.224 7.057 1.00 95.44 121 LEU A N 1
ATOM 941 C CA . LEU A 1 121 ? -9.116 6.413 8.075 1.00 95.44 121 LEU A CA 1
ATOM 942 C C . LEU A 1 121 ? -8.883 7.195 9.380 1.00 95.44 121 LEU A C 1
ATOM 944 O O . LEU A 1 121 ? -8.935 6.612 10.466 1.00 95.44 121 LEU A O 1
ATOM 948 N N . ALA A 1 122 ? -8.635 8.503 9.272 1.00 95.00 122 ALA A N 1
ATOM 949 C CA . ALA A 1 122 ? -8.380 9.402 10.393 1.00 95.00 122 ALA A CA 1
ATOM 950 C C . ALA A 1 122 ? -9.653 9.988 11.032 1.00 95.00 122 ALA A C 1
ATOM 952 O O . ALA A 1 122 ? -9.558 10.672 12.052 1.00 95.00 122 ALA A O 1
ATOM 953 N N . THR A 1 123 ? -10.845 9.763 10.463 1.00 94.44 123 THR A N 1
ATOM 954 C CA . THR A 1 123 ? -12.083 10.353 10.999 1.00 94.44 123 THR A CA 1
ATOM 955 C C . THR A 1 123 ? -12.361 9.817 12.399 1.00 94.44 123 THR A C 1
ATOM 957 O O . THR A 1 123 ? -12.158 8.633 12.647 1.00 94.44 123 THR A O 1
ATOM 960 N N . GLN A 1 124 ? -12.896 10.639 13.308 1.00 89.50 124 GLN A N 1
ATOM 961 C CA . GLN A 1 124 ? -13.115 10.242 14.706 1.00 89.50 124 GLN A CA 1
ATOM 962 C C . GLN A 1 124 ? -13.970 8.969 14.862 1.00 89.50 124 GLN A C 1
ATOM 964 O O . GLN A 1 124 ? -13.722 8.188 15.778 1.00 89.50 124 GLN A O 1
ATOM 969 N N . GLN A 1 125 ? -14.942 8.722 13.971 1.00 89.94 125 GLN A N 1
ATOM 970 C CA . GLN A 1 125 ? -15.762 7.503 14.032 1.00 89.94 125 GLN A CA 1
ATOM 971 C C . GLN A 1 125 ? -14.974 6.229 13.679 1.00 89.94 125 GLN A C 1
ATOM 973 O O . GLN A 1 125 ? -15.162 5.185 14.308 1.00 89.94 125 GLN A O 1
ATOM 978 N N . LEU A 1 126 ? -14.101 6.290 12.667 1.00 93.62 126 LEU A N 1
ATOM 979 C CA . LEU A 1 126 ? -13.285 5.144 12.264 1.00 93.62 126 LEU A CA 1
ATOM 980 C C . LEU A 1 126 ? -12.059 5.016 13.162 1.00 93.62 126 LEU A C 1
ATOM 982 O O . LEU A 1 126 ? -11.848 3.945 13.739 1.00 93.62 126 LEU A O 1
ATOM 986 N N . GLY A 1 127 ? -11.313 6.109 13.320 1.00 93.94 127 GLY A N 1
ATOM 987 C CA . GLY A 1 127 ? -10.200 6.252 14.248 1.00 93.94 127 GLY A CA 1
ATOM 988 C C . GLY A 1 127 ? -9.118 5.203 14.035 1.00 93.94 127 GLY A C 1
ATOM 989 O O . GLY A 1 127 ? -8.568 4.706 15.012 1.00 93.94 127 GLY A O 1
ATOM 990 N N . LEU A 1 128 ? -8.862 4.803 12.786 1.00 95.75 128 LEU A N 1
ATOM 991 C CA . LEU A 1 128 ? -7.909 3.742 12.446 1.00 95.75 128 LEU A CA 1
ATOM 992 C C . LEU A 1 128 ? -6.470 4.263 12.381 1.00 95.75 128 LEU A C 1
ATOM 994 O O . LEU A 1 128 ? -5.533 3.533 12.687 1.00 95.75 128 LEU A O 1
ATOM 998 N N . ILE A 1 129 ? -6.281 5.539 12.048 1.00 94.88 129 ILE A N 1
ATOM 999 C CA . ILE A 1 129 ? -4.956 6.166 12.041 1.00 94.88 129 ILE A CA 1
ATOM 1000 C C . ILE A 1 129 ? -4.963 7.481 12.812 1.00 94.88 129 ILE A C 1
ATOM 1002 O O . ILE A 1 129 ? -5.978 8.173 12.890 1.00 94.88 129 ILE A O 1
ATOM 1006 N N . LYS A 1 130 ? -3.799 7.849 13.342 1.00 92.88 130 LYS A N 1
ATOM 1007 C CA . LYS A 1 130 ? -3.480 9.225 13.731 1.00 92.88 130 LYS A CA 1
ATOM 1008 C C . LYS A 1 130 ? -2.698 9.857 12.589 1.00 92.88 130 LYS A C 1
ATOM 1010 O O . LYS A 1 130 ? -1.721 9.269 12.135 1.00 92.88 130 LYS A O 1
ATOM 1015 N N . MET A 1 131 ? -3.117 11.030 12.134 1.00 92.00 131 MET A N 1
ATOM 1016 C CA . MET A 1 131 ? -2.487 11.721 11.012 1.00 92.00 131 MET A CA 1
ATOM 1017 C C . MET A 1 131 ? -2.051 13.125 11.427 1.00 92.00 131 MET A C 1
ATOM 1019 O O . MET A 1 131 ? -2.858 13.896 11.940 1.00 92.00 131 MET A O 1
ATOM 1023 N N . GLU A 1 132 ? -0.790 13.462 11.164 1.00 88.94 132 GLU A N 1
ATOM 1024 C CA . GLU A 1 132 ? -0.268 14.825 11.262 1.00 88.94 132 GLU A CA 1
ATOM 1025 C C . GLU A 1 132 ? -0.047 15.364 9.849 1.00 88.94 132 GLU A C 1
ATOM 1027 O O . GLU A 1 132 ? 0.698 14.790 9.048 1.00 88.94 132 GLU A O 1
ATOM 1032 N N . LEU A 1 133 ? -0.711 16.472 9.521 1.00 85.12 133 LEU A N 1
ATOM 1033 C CA . LEU A 1 133 ? -0.577 17.080 8.204 1.00 85.12 133 LEU A CA 1
ATOM 1034 C C . LEU A 1 133 ? 0.802 17.720 8.044 1.00 85.12 133 LEU A C 1
ATOM 1036 O O . LEU A 1 133 ? 1.288 18.450 8.910 1.00 85.12 133 LEU A O 1
ATOM 1040 N N . GLY A 1 134 ? 1.411 17.458 6.892 1.00 79.19 134 GLY A N 1
ATOM 1041 C CA . GLY A 1 134 ? 2.629 18.138 6.485 1.00 79.19 134 GLY A CA 1
ATOM 1042 C C . GLY A 1 134 ? 2.368 19.611 6.177 1.00 79.19 134 GLY A C 1
ATOM 1043 O O . GLY A 1 134 ? 1.286 19.976 5.717 1.00 79.19 134 GLY A O 1
ATOM 1044 N N . TYR A 1 135 ? 3.375 20.453 6.383 1.00 72.56 135 TYR A N 1
ATOM 1045 C CA . TYR A 1 135 ? 3.324 21.876 6.057 1.00 72.56 135 TYR A CA 1
ATOM 1046 C C . TYR A 1 135 ? 4.595 22.312 5.331 1.00 72.56 135 TYR A C 1
ATOM 1048 O O . TYR A 1 135 ? 5.647 21.674 5.427 1.00 72.56 135 TYR A O 1
ATOM 1056 N N . ARG A 1 136 ? 4.482 23.418 4.592 1.00 65.69 136 ARG A N 1
ATOM 1057 C CA . ARG A 1 136 ? 5.606 24.107 3.960 1.00 65.69 136 ARG A CA 1
ATOM 1058 C C . ARG A 1 136 ? 5.609 25.558 4.424 1.00 65.69 136 ARG A C 1
ATOM 1060 O O . ARG A 1 136 ? 4.608 26.243 4.236 1.00 65.69 136 ARG A O 1
ATOM 1067 N N . THR A 1 137 ? 6.703 26.014 5.022 1.00 64.38 137 THR A N 1
ATOM 1068 C CA . THR A 1 137 ? 6.858 27.412 5.449 1.00 64.38 137 THR A CA 1
ATOM 1069 C C . THR A 1 137 ? 7.487 28.256 4.341 1.00 64.38 137 THR A C 1
ATOM 1071 O O . THR A 1 137 ? 8.103 27.740 3.402 1.00 64.38 137 THR A O 1
ATOM 1074 N N . VAL A 1 138 ? 7.330 29.579 4.449 1.00 61.28 138 VAL A N 1
ATOM 1075 C CA . VAL A 1 138 ? 7.942 30.558 3.531 1.00 61.28 138 VAL A CA 1
ATOM 1076 C C . VAL A 1 138 ? 9.473 30.557 3.664 1.00 61.28 138 VAL A C 1
ATOM 1078 O O . VAL A 1 138 ? 10.173 30.788 2.683 1.00 61.28 138 VAL A O 1
ATOM 1081 N N . THR A 1 139 ? 9.986 30.219 4.853 1.00 67.06 139 THR A N 1
ATOM 1082 C CA . THR A 1 139 ? 11.415 30.077 5.189 1.00 67.06 139 THR A CA 1
ATOM 1083 C C . THR A 1 139 ? 12.062 28.810 4.630 1.00 67.06 139 THR A C 1
ATOM 1085 O O . THR A 1 139 ? 13.281 28.687 4.665 1.00 67.06 139 THR A O 1
ATOM 1088 N N . GLY A 1 140 ? 11.273 27.893 4.062 1.00 59.31 140 GLY A N 1
ATOM 1089 C CA . GLY A 1 140 ? 11.777 26.707 3.371 1.00 59.31 140 GLY A CA 1
ATOM 1090 C C . GLY A 1 140 ? 11.636 25.395 4.140 1.00 59.31 140 GLY A C 1
ATOM 1091 O O . GLY A 1 140 ? 11.924 24.352 3.546 1.00 59.31 140 GLY A O 1
ATOM 1092 N N . ASP A 1 141 ? 11.127 25.409 5.376 1.00 60.59 141 ASP A N 1
ATOM 1093 C CA . ASP A 1 141 ? 10.858 24.185 6.135 1.00 60.59 141 ASP A CA 1
ATOM 1094 C C . ASP A 1 141 ? 9.754 23.380 5.458 1.00 60.59 141 ASP A C 1
ATOM 1096 O O . ASP A 1 141 ? 8.757 23.918 4.960 1.00 60.59 141 ASP A O 1
ATOM 1100 N N . ARG A 1 142 ? 9.939 22.062 5.422 1.00 68.56 142 ARG A N 1
ATOM 1101 C CA . ARG A 1 142 ? 9.001 21.123 4.811 1.00 68.56 142 ARG A CA 1
ATOM 1102 C C . ARG A 1 142 ? 8.852 19.924 5.726 1.00 68.56 142 ARG A C 1
ATOM 1104 O O . ARG A 1 142 ? 9.793 19.154 5.878 1.00 68.56 142 ARG A O 1
ATOM 1111 N N . LYS A 1 143 ? 7.655 19.730 6.273 1.00 71.62 143 LYS A N 1
ATOM 1112 C CA . LYS A 1 143 ? 7.277 18.485 6.947 1.00 71.62 143 LYS A CA 1
ATOM 1113 C C . LYS A 1 143 ? 6.355 17.701 6.020 1.00 71.62 143 LYS A C 1
ATOM 1115 O O . LYS A 1 143 ? 5.407 18.263 5.471 1.00 71.62 143 LYS A O 1
ATOM 1120 N N . LYS A 1 144 ? 6.640 16.416 5.801 1.00 78.00 144 LYS A N 1
ATOM 1121 C CA . LYS A 1 144 ? 5.731 15.523 5.065 1.00 78.00 144 LYS A CA 1
ATOM 1122 C C . LYS A 1 144 ? 4.553 15.145 5.961 1.00 78.00 144 LYS A C 1
ATOM 1124 O O . LYS A 1 144 ? 4.654 15.211 7.181 1.00 78.00 144 LYS A O 1
ATOM 1129 N N . THR A 1 145 ? 3.432 14.765 5.351 1.00 85.44 145 THR A N 1
ATOM 1130 C CA . THR A 1 145 ? 2.313 14.217 6.132 1.00 85.44 145 THR A CA 1
ATOM 1131 C C . THR A 1 145 ? 2.764 12.891 6.717 1.00 85.44 145 THR A C 1
ATOM 1133 O O . THR A 1 145 ? 3.341 12.078 5.995 1.00 85.44 145 THR A O 1
ATOM 1136 N N . SER A 1 146 ? 2.511 12.684 8.001 1.00 89.06 146 SER A N 1
ATOM 1137 C CA . SER A 1 146 ? 2.794 11.429 8.676 1.00 89.06 146 SER A CA 1
ATOM 1138 C C . SER A 1 146 ? 1.518 10.772 9.176 1.00 89.06 146 SER A C 1
ATOM 1140 O O . SER A 1 146 ? 0.563 11.437 9.584 1.00 89.06 146 SER A O 1
ATOM 1142 N N . ILE A 1 147 ? 1.509 9.446 9.143 1.00 91.31 147 ILE A N 1
ATOM 1143 C CA . ILE A 1 147 ? 0.447 8.614 9.691 1.00 91.31 147 ILE A CA 1
ATOM 1144 C C . ILE A 1 147 ? 1.042 7.616 10.678 1.00 91.31 147 ILE A C 1
ATOM 1146 O O . ILE A 1 147 ? 2.168 7.150 10.514 1.00 91.31 147 ILE A O 1
ATOM 1150 N N . ARG A 1 148 ? 0.275 7.297 11.716 1.00 92.25 148 ARG A N 1
ATOM 1151 C CA . ARG A 1 148 ? 0.584 6.258 12.699 1.00 92.25 148 ARG A CA 1
ATOM 1152 C C . ARG A 1 148 ? -0.645 5.377 12.905 1.00 92.25 148 ARG A C 1
ATOM 1154 O O . ARG A 1 148 ? -1.762 5.911 12.886 1.00 92.25 148 ARG A O 1
ATOM 1161 N N . PRO A 1 149 ? -0.477 4.067 13.144 1.00 93.31 149 PRO A N 1
ATOM 1162 C CA . PRO A 1 149 ? -1.592 3.216 13.535 1.00 93.31 149 PRO A CA 1
ATOM 1163 C C . PRO A 1 149 ? -2.184 3.715 14.862 1.00 93.31 149 PRO A C 1
ATOM 1165 O O . PRO A 1 149 ? -1.462 4.135 15.771 1.00 93.31 149 PRO A O 1
ATOM 1168 N N . SER A 1 150 ? -3.511 3.727 14.973 1.00 94.44 150 SER A N 1
ATOM 1169 C CA . SER A 1 150 ? -4.172 3.977 16.256 1.00 94.44 150 SER A CA 1
ATOM 1170 C C . SER A 1 150 ? -4.161 2.718 17.129 1.00 94.44 150 SER A C 1
ATOM 1172 O O . SER A 1 150 ? -3.942 1.615 16.634 1.00 94.44 150 SER A O 1
ATOM 1174 N N . SER A 1 151 ? -4.485 2.849 18.421 1.00 93.44 151 SER A N 1
ATOM 1175 C CA . SER A 1 151 ? -4.664 1.685 19.304 1.00 93.44 151 SER A CA 1
ATOM 1176 C C . SER A 1 151 ? -5.713 0.707 18.769 1.00 93.44 151 SER A C 1
ATOM 1178 O O . SER A 1 151 ? -5.517 -0.502 18.824 1.00 93.44 151 SER A O 1
ATOM 1180 N N . LYS A 1 152 ? -6.795 1.227 18.177 1.00 95.12 152 LYS A N 1
ATOM 1181 C CA . LYS A 1 152 ? -7.838 0.422 17.534 1.00 95.12 152 LYS A CA 1
ATOM 1182 C C . LYS A 1 152 ? -7.292 -0.383 16.355 1.00 95.12 152 LYS A C 1
ATOM 1184 O O . LYS A 1 152 ? -7.653 -1.542 16.201 1.00 95.12 152 LYS A O 1
ATOM 1189 N N . PHE A 1 153 ? -6.428 0.213 15.536 1.00 95.81 153 PHE A N 1
ATOM 1190 C CA . PHE A 1 153 ? -5.791 -0.503 14.433 1.00 95.81 153 PHE A CA 1
ATOM 1191 C C . PHE A 1 153 ? -4.813 -1.566 14.937 1.00 95.81 153 PHE A C 1
ATOM 1193 O O . PHE A 1 153 ? -4.839 -2.683 14.434 1.00 95.81 153 PHE A O 1
ATOM 1200 N N . CYS A 1 154 ? -4.013 -1.261 15.963 1.00 94.44 154 CYS A N 1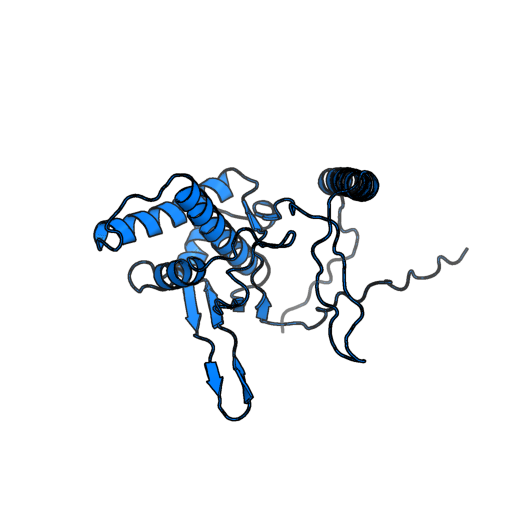
ATOM 1201 C CA . CYS A 1 154 ? -3.136 -2.254 16.585 1.00 94.44 154 CYS A CA 1
ATOM 1202 C C . CYS A 1 154 ? -3.933 -3.449 17.127 1.00 94.44 154 CYS A C 1
ATOM 1204 O O . CYS A 1 154 ? -3.564 -4.588 16.863 1.00 94.44 154 CYS A O 1
ATOM 1206 N N . HIS A 1 155 ? -5.059 -3.211 17.813 1.00 94.69 155 HIS A N 1
ATOM 1207 C CA . HIS A 1 155 ? -5.938 -4.295 18.260 1.00 94.69 155 HIS A CA 1
ATOM 1208 C C . HIS A 1 155 ? -6.458 -5.129 17.090 1.00 94.69 155 HIS A C 1
ATOM 1210 O O . HIS A 1 155 ? -6.366 -6.343 17.158 1.00 94.69 155 HIS A O 1
ATOM 1216 N N . LEU A 1 156 ? -6.892 -4.514 15.982 1.00 95.38 156 LEU A N 1
ATOM 1217 C CA . LEU A 1 156 ? -7.303 -5.274 14.795 1.00 95.38 156 LEU A CA 1
ATOM 1218 C C . LEU A 1 156 ? -6.171 -6.161 14.253 1.00 95.38 156 LEU A C 1
ATOM 1220 O O . LEU A 1 156 ? -6.414 -7.312 13.918 1.00 95.38 156 LEU A O 1
ATOM 1224 N N . VAL A 1 157 ? -4.936 -5.662 14.179 1.00 95.62 157 VAL A N 1
ATOM 1225 C CA . VAL A 1 157 ? -3.789 -6.475 13.729 1.00 95.62 157 VAL A CA 1
ATOM 1226 C C . VAL A 1 157 ? -3.596 -7.704 14.631 1.00 95.62 157 VAL A C 1
ATOM 1228 O O . VAL A 1 157 ? -3.371 -8.803 14.124 1.00 95.62 157 VAL A O 1
ATOM 1231 N N . HIS A 1 158 ? -3.738 -7.536 15.949 1.00 94.06 158 HIS A N 1
ATOM 1232 C CA . HIS A 1 158 ? -3.619 -8.627 16.920 1.00 94.06 158 HIS A CA 1
ATOM 1233 C C . HIS A 1 158 ? -4.825 -9.580 16.930 1.00 94.06 158 HIS A C 1
ATOM 1235 O O . HIS A 1 158 ? -4.624 -10.788 17.003 1.00 94.06 158 HIS A O 1
ATOM 1241 N N . ASP A 1 159 ? -6.054 -9.074 16.799 1.00 96.00 159 ASP A N 1
ATOM 1242 C CA . ASP A 1 159 ? -7.293 -9.869 16.768 1.00 96.00 159 ASP A CA 1
ATOM 1243 C C . ASP A 1 159 ? -7.326 -10.814 15.560 1.00 96.00 159 ASP A C 1
ATOM 1245 O O . ASP A 1 159 ? -7.818 -11.938 15.644 1.00 96.00 159 ASP A O 1
ATOM 1249 N N . PHE A 1 160 ? -6.767 -10.368 14.433 1.00 96.38 160 PHE A N 1
ATOM 1250 C CA . PHE A 1 160 ? -6.586 -11.188 13.235 1.00 96.38 160 PHE A CA 1
ATOM 1251 C C . PHE A 1 160 ? -5.345 -12.095 13.295 1.00 96.38 160 PHE A C 1
ATOM 1253 O O . PHE A 1 160 ? -5.095 -12.823 12.335 1.00 96.38 160 PHE A O 1
ATOM 1260 N N . ALA A 1 161 ? -4.591 -12.066 14.402 1.00 95.12 161 ALA A N 1
ATOM 1261 C CA . ALA A 1 161 ? -3.376 -12.846 14.639 1.00 95.12 161 ALA A CA 1
ATOM 1262 C C . ALA A 1 161 ? -2.356 -12.754 13.491 1.00 95.12 161 ALA A C 1
ATOM 1264 O O . ALA A 1 161 ? -1.743 -13.751 13.109 1.00 95.12 161 ALA A O 1
ATOM 1265 N N . LEU A 1 162 ? -2.196 -11.554 12.923 1.00 95.81 162 LEU A N 1
ATOM 1266 C CA . LEU A 1 162 ? -1.297 -11.350 11.793 1.00 95.81 162 LEU A CA 1
ATOM 1267 C C . LEU A 1 162 ? 0.173 -11.464 12.208 1.00 95.81 162 LEU A C 1
ATOM 1269 O O . LEU A 1 162 ? 0.571 -11.121 13.321 1.00 95.81 162 LEU A O 1
ATOM 1273 N N . SER A 1 163 ? 0.984 -11.881 11.249 1.00 94.50 163 SER A N 1
ATOM 1274 C CA . SER A 1 163 ? 2.437 -11.952 11.291 1.00 94.50 163 SER A CA 1
ATOM 1275 C C . SER A 1 163 ? 3.033 -11.208 10.094 1.00 94.50 163 SER A C 1
ATOM 1277 O O . SER A 1 163 ? 2.353 -10.940 9.102 1.00 94.50 163 SER A O 1
ATOM 1279 N N . ALA A 1 164 ? 4.324 -10.869 10.157 1.00 92.19 164 ALA A N 1
ATOM 1280 C CA . ALA A 1 164 ? 4.998 -10.212 9.034 1.00 92.19 164 ALA A CA 1
ATOM 1281 C C . ALA A 1 164 ? 4.954 -11.069 7.752 1.00 92.19 164 ALA A C 1
ATOM 1283 O O . ALA A 1 164 ? 4.887 -10.520 6.656 1.00 92.19 164 ALA A O 1
ATOM 1284 N N . SER A 1 165 ? 4.914 -12.401 7.884 1.00 92.06 165 SER A N 1
ATOM 1285 C CA . SER A 1 165 ? 4.795 -13.333 6.757 1.00 92.06 165 SER A CA 1
ATOM 1286 C C . SER A 1 165 ? 3.431 -13.335 6.064 1.00 92.06 165 SER A C 1
ATOM 1288 O O . SER A 1 165 ? 3.320 -13.891 4.977 1.00 92.06 165 SER A O 1
ATOM 1290 N N . ASP A 1 166 ? 2.404 -12.707 6.645 1.00 94.88 166 ASP A N 1
ATOM 1291 C CA . ASP A 1 166 ? 1.089 -12.562 6.009 1.00 94.88 166 ASP A CA 1
ATOM 1292 C C . ASP A 1 166 ? 1.026 -11.409 4.990 1.00 94.88 166 ASP A C 1
ATOM 1294 O O . ASP A 1 166 ? 0.014 -11.213 4.300 1.00 94.88 166 ASP A O 1
ATOM 1298 N N . ILE A 1 167 ? 2.103 -10.623 4.907 1.00 94.44 167 ILE A N 1
ATOM 1299 C CA . ILE A 1 167 ? 2.204 -9.413 4.101 1.00 94.44 167 ILE A CA 1
ATOM 1300 C C . ILE A 1 167 ? 3.362 -9.573 3.120 1.00 94.44 167 ILE A C 1
ATOM 1302 O O . ILE A 1 167 ? 4.509 -9.773 3.508 1.00 94.44 167 ILE A O 1
ATOM 1306 N N . ALA A 1 168 ? 3.067 -9.421 1.834 1.00 91.88 168 ALA A N 1
ATOM 1307 C CA . ALA A 1 168 ? 4.046 -9.483 0.758 1.00 91.88 168 ALA A CA 1
ATOM 1308 C C . ALA A 1 168 ? 4.121 -8.151 0.001 1.00 91.88 168 ALA A C 1
ATOM 1310 O O . ALA A 1 168 ? 3.354 -7.215 0.248 1.00 91.88 168 ALA A O 1
ATOM 1311 N N . GLU A 1 169 ? 5.040 -8.072 -0.956 1.00 89.12 169 GLU A N 1
ATOM 1312 C CA . GLU A 1 169 ? 5.015 -7.053 -2.004 1.00 89.12 169 GLU A CA 1
ATOM 1313 C C . GLU A 1 169 ? 4.393 -7.650 -3.261 1.00 89.12 169 GLU A C 1
ATOM 1315 O O . GLU A 1 169 ? 4.725 -8.763 -3.667 1.00 89.12 169 GLU A O 1
ATOM 1320 N N . CYS A 1 170 ? 3.476 -6.921 -3.893 1.00 85.50 170 CYS A N 1
ATOM 1321 C CA . CYS A 1 170 ? 2.987 -7.316 -5.201 1.00 85.50 170 CYS A CA 1
ATOM 1322 C C . CYS A 1 170 ? 4.049 -7.025 -6.263 1.00 85.50 170 CYS A C 1
ATOM 1324 O O . CYS A 1 170 ? 4.789 -6.041 -6.179 1.00 85.50 170 CYS A O 1
ATOM 1326 N N . GLN A 1 171 ? 4.063 -7.846 -7.309 1.00 81.69 171 GLN A N 1
ATOM 1327 C CA . GLN A 1 171 ? 4.968 -7.673 -8.435 1.00 81.69 171 GLN A CA 1
ATOM 1328 C C . GLN A 1 171 ? 4.800 -6.286 -9.067 1.00 81.69 171 GLN A C 1
ATOM 1330 O O . GLN A 1 171 ? 3.690 -5.854 -9.392 1.00 81.69 171 GLN A O 1
ATOM 1335 N N . ARG A 1 172 ? 5.921 -5.584 -9.241 1.00 83.69 172 ARG A N 1
ATOM 1336 C CA . ARG A 1 172 ? 5.946 -4.301 -9.944 1.00 83.69 172 ARG A CA 1
ATOM 1337 C C . ARG A 1 172 ? 5.719 -4.551 -11.443 1.00 83.69 172 ARG A C 1
ATOM 1339 O O . ARG A 1 172 ? 6.405 -5.414 -11.994 1.00 83.69 172 ARG A O 1
ATOM 1346 N N . PRO A 1 173 ? 4.805 -3.815 -12.108 1.00 80.19 173 PRO A N 1
ATOM 1347 C CA . PRO A 1 173 ? 4.560 -3.953 -13.543 1.00 80.19 173 PRO A CA 1
ATOM 1348 C C . PRO A 1 173 ? 5.819 -3.743 -14.381 1.00 80.19 173 PRO A C 1
ATOM 1350 O O . PRO A 1 173 ? 6.033 -4.446 -15.363 1.00 80.19 173 PRO A O 1
ATOM 1353 N N . GLU A 1 174 ? 6.662 -2.794 -13.970 1.00 87.69 174 GLU A N 1
ATOM 1354 C CA . GLU A 1 174 ? 7.947 -2.540 -14.600 1.00 87.69 174 GLU A CA 1
ATOM 1355 C C . GLU A 1 174 ? 9.092 -2.837 -13.620 1.00 87.69 174 GLU A C 1
ATOM 1357 O O . GLU A 1 174 ? 9.276 -2.083 -12.660 1.00 87.69 174 GLU A O 1
ATOM 1362 N N . PRO A 1 175 ? 9.863 -3.919 -13.836 1.00 86.50 175 PRO A N 1
ATOM 1363 C CA . PRO A 1 175 ? 11.025 -4.243 -13.014 1.00 86.50 175 PRO A CA 1
ATOM 1364 C C . PRO A 1 175 ? 12.294 -3.472 -13.413 1.00 86.50 175 PRO A C 1
ATOM 1366 O O . PRO A 1 175 ? 13.264 -3.496 -12.661 1.00 86.50 175 PRO A O 1
ATOM 1369 N N . ILE A 1 176 ? 12.318 -2.804 -14.574 1.00 87.94 176 ILE A N 1
ATOM 1370 C CA . ILE A 1 176 ? 13.516 -2.137 -15.103 1.00 87.94 176 ILE A CA 1
ATOM 1371 C C . ILE A 1 176 ? 13.350 -0.623 -15.048 1.00 87.94 176 ILE A C 1
ATOM 1373 O O . ILE A 1 176 ? 12.508 -0.072 -15.750 1.00 87.94 176 ILE A O 1
ATOM 1377 N N . GLU A 1 177 ? 14.216 0.064 -14.304 1.00 89.25 177 GLU A N 1
ATOM 1378 C CA . GLU A 1 177 ? 14.255 1.528 -14.239 1.00 89.25 177 GLU A CA 1
ATOM 1379 C C . GLU A 1 177 ? 15.261 2.123 -15.235 1.00 89.25 177 GLU A C 1
ATOM 1381 O O . GLU A 1 177 ? 16.472 1.953 -15.090 1.00 89.25 177 GLU A O 1
ATOM 1386 N N . LEU A 1 178 ? 14.778 2.902 -16.208 1.00 89.31 178 LEU A N 1
ATOM 1387 C CA . LEU A 1 178 ? 15.635 3.766 -17.021 1.00 89.31 178 LEU A CA 1
ATOM 1388 C C . LEU A 1 178 ? 15.782 5.134 -16.351 1.00 89.31 178 LEU A C 1
ATOM 1390 O O . LEU A 1 178 ? 14.794 5.839 -16.140 1.00 89.31 178 LEU A O 1
ATOM 1394 N N . LYS A 1 179 ? 17.022 5.527 -16.053 1.00 88.62 179 LYS A N 1
ATOM 1395 C CA . LYS A 1 179 ? 17.351 6.810 -15.420 1.00 88.62 179 LYS A CA 1
ATOM 1396 C C . LYS A 1 179 ? 18.061 7.750 -16.391 1.00 88.62 179 LYS A C 1
ATOM 1398 O O . LYS A 1 179 ? 18.897 7.326 -17.185 1.00 88.62 179 LYS A O 1
ATOM 1403 N N . SER A 1 180 ? 17.725 9.035 -16.313 1.00 88.25 180 SER A N 1
ATOM 1404 C CA . SER A 1 180 ? 18.433 10.109 -17.007 1.00 88.25 180 SER A CA 1
ATOM 1405 C C . SER A 1 180 ? 19.850 10.275 -16.459 1.00 88.25 180 SER A C 1
ATOM 1407 O O . SER A 1 180 ? 20.175 9.807 -15.369 1.00 88.25 180 SER A O 1
ATOM 1409 N N . PHE A 1 181 ? 20.682 11.054 -17.145 1.00 87.62 181 PHE A N 1
ATOM 1410 C CA . PHE A 1 181 ? 21.849 11.612 -16.470 1.00 87.62 181 PHE A CA 1
ATOM 1411 C C . PHE A 1 181 ? 21.398 12.581 -15.364 1.00 87.62 181 PHE A C 1
ATOM 1413 O O . PHE A 1 181 ? 20.419 13.317 -15.557 1.00 87.62 181 PHE A O 1
ATOM 1420 N N . PRO A 1 182 ? 22.072 12.591 -14.200 1.00 86.81 182 PRO A N 1
ATOM 1421 C CA . PRO A 1 182 ? 21.895 13.636 -13.207 1.00 86.81 182 PRO A CA 1
ATOM 1422 C C . PRO A 1 182 ? 22.133 15.019 -13.826 1.00 86.81 182 PRO A C 1
ATOM 1424 O O . PRO A 1 182 ? 23.133 15.206 -14.518 1.00 86.81 182 PRO A O 1
ATOM 1427 N N . PRO A 1 183 ? 21.267 16.012 -13.569 1.00 80.38 183 PRO A N 1
ATOM 1428 C CA . PRO A 1 183 ? 21.433 17.345 -14.151 1.00 80.38 183 PRO A CA 1
ATOM 1429 C C . PRO A 1 183 ? 22.674 18.080 -13.617 1.00 80.38 183 PRO A C 1
ATOM 1431 O O . PRO A 1 183 ? 23.192 18.972 -14.278 1.00 80.38 183 PRO A O 1
ATOM 1434 N N . CYS A 1 184 ? 23.141 17.731 -12.416 1.00 80.94 184 CYS A N 1
ATOM 1435 C CA . CYS A 1 184 ? 24.416 18.169 -11.854 1.00 80.94 184 CYS A CA 1
ATOM 1436 C C . CYS A 1 184 ? 24.840 17.227 -10.716 1.00 80.94 184 CYS A C 1
ATOM 1438 O O . CYS A 1 184 ? 24.034 16.428 -10.227 1.00 80.94 184 CYS A O 1
ATOM 1440 N N . GLN A 1 185 ? 26.090 17.353 -10.263 1.00 80.69 185 GLN A N 1
ATOM 1441 C CA . GLN A 1 185 ? 26.610 16.607 -9.117 1.00 80.69 185 GLN A CA 1
ATOM 1442 C C . GLN A 1 185 ? 25.718 16.820 -7.881 1.00 80.69 185 GLN A C 1
ATOM 1444 O O . GLN A 1 185 ? 25.289 17.939 -7.594 1.00 80.69 185 GLN A O 1
ATOM 1449 N N . GLY A 1 186 ? 25.384 15.731 -7.186 1.00 75.88 186 GLY A N 1
ATOM 1450 C CA . GLY A 1 186 ? 24.524 15.745 -5.998 1.00 75.88 186 GLY A CA 1
ATOM 1451 C C . GLY A 1 186 ? 23.011 15.787 -6.263 1.00 75.88 186 GLY A C 1
ATOM 1452 O O . GLY A 1 186 ? 22.237 15.678 -5.315 1.00 75.88 186 GLY A O 1
ATOM 1453 N N . LYS A 1 187 ? 22.549 15.906 -7.518 1.00 79.00 187 LYS A N 1
ATOM 1454 C CA . LYS A 1 187 ? 21.119 15.761 -7.851 1.00 79.00 187 LYS A CA 1
ATOM 1455 C C . LYS A 1 187 ? 20.794 14.343 -8.308 1.00 79.00 187 LYS A C 1
ATOM 1457 O O . LYS A 1 187 ? 21.602 13.692 -8.960 1.00 79.00 187 LYS A O 1
ATOM 1462 N N . LYS A 1 188 ? 19.584 13.873 -7.993 1.00 80.00 188 LYS A N 1
ATOM 1463 C CA . LYS A 1 188 ? 19.108 12.553 -8.427 1.00 80.00 188 LYS A CA 1
ATOM 1464 C C . LYS A 1 188 ? 18.742 12.565 -9.914 1.00 80.00 188 LYS A C 1
ATOM 1466 O O . LYS A 1 188 ? 18.167 13.535 -10.412 1.00 80.00 188 LYS A O 1
ATOM 1471 N N . ALA A 1 189 ? 19.075 11.475 -10.599 1.00 84.81 189 ALA A N 1
ATOM 1472 C CA . ALA A 1 189 ? 18.600 11.186 -11.946 1.00 84.81 189 ALA A CA 1
ATOM 1473 C C . ALA A 1 189 ? 17.078 10.978 -11.959 1.00 84.81 189 ALA A C 1
ATOM 1475 O O . ALA A 1 189 ? 16.516 10.440 -11.003 1.00 84.81 189 ALA A O 1
ATOM 1476 N N . GLN A 1 190 ? 16.418 11.391 -13.040 1.00 83.75 190 GLN A N 1
ATOM 1477 C CA . GLN A 1 190 ? 14.973 11.222 -13.201 1.00 83.75 190 GLN A CA 1
ATOM 1478 C C . GLN A 1 190 ? 14.659 9.902 -13.901 1.00 83.75 190 GLN A C 1
ATOM 1480 O O . GLN A 1 190 ? 15.415 9.466 -14.767 1.00 83.75 190 GLN A O 1
ATOM 1485 N N . LEU A 1 191 ? 13.535 9.281 -13.542 1.00 85.88 191 LEU A N 1
ATOM 1486 C CA . LEU A 1 191 ? 13.018 8.119 -14.258 1.00 85.88 191 LEU A CA 1
ATOM 1487 C C . LEU A 1 191 ? 12.456 8.548 -15.617 1.00 85.88 191 LEU A C 1
ATOM 1489 O O . LEU A 1 191 ? 11.737 9.543 -15.711 1.00 85.88 191 LEU A O 1
ATOM 1493 N N . ILE A 1 192 ? 12.790 7.789 -16.657 1.00 87.81 192 ILE A N 1
ATOM 1494 C CA . ILE A 1 192 ? 12.376 8.036 -18.038 1.00 87.81 192 ILE A CA 1
ATOM 1495 C C . ILE A 1 192 ? 11.505 6.870 -18.513 1.00 87.81 192 ILE A C 1
ATOM 1497 O O . ILE A 1 192 ? 11.898 5.703 -18.418 1.00 87.81 192 ILE A O 1
ATOM 1501 N N . ASP A 1 193 ? 10.333 7.192 -19.060 1.00 87.31 193 ASP A N 1
ATOM 1502 C CA . ASP A 1 193 ? 9.511 6.226 -19.786 1.00 87.31 193 ASP A CA 1
ATOM 1503 C C . ASP A 1 193 ? 10.175 5.894 -21.131 1.00 87.31 193 ASP A C 1
ATOM 1505 O O . ASP A 1 193 ? 10.567 6.779 -21.894 1.00 87.31 193 ASP A O 1
ATOM 1509 N N . TYR A 1 194 ? 10.276 4.606 -21.444 1.00 88.88 194 TYR A N 1
ATOM 1510 C CA . TYR A 1 194 ? 10.838 4.115 -22.699 1.00 88.88 194 TYR A CA 1
ATOM 1511 C C . TYR A 1 194 ? 9.809 3.300 -23.490 1.00 88.88 194 TYR A C 1
ATOM 1513 O O . TYR A 1 194 ? 8.818 2.812 -22.937 1.00 88.88 194 TYR A O 1
ATOM 1521 N N . LYS A 1 195 ? 10.028 3.171 -24.803 1.00 89.31 195 LYS A N 1
ATOM 1522 C CA . LYS A 1 195 ? 9.179 2.358 -25.686 1.00 89.31 195 LYS A CA 1
ATOM 1523 C C . LYS A 1 195 ? 9.510 0.881 -25.527 1.00 89.31 195 LYS A C 1
ATOM 1525 O O . LYS A 1 195 ? 10.684 0.531 -25.435 1.00 89.31 195 LYS A O 1
ATOM 1530 N N . ASP A 1 196 ? 8.489 0.033 -25.565 1.00 90.81 196 ASP A N 1
ATOM 1531 C CA . ASP A 1 196 ? 8.711 -1.407 -25.592 1.00 90.81 196 ASP A CA 1
ATOM 1532 C C . ASP A 1 196 ? 9.349 -1.818 -26.927 1.00 90.81 196 ASP A C 1
ATOM 1534 O O . ASP A 1 196 ? 8.919 -1.421 -28.010 1.00 90.81 196 ASP A O 1
ATOM 1538 N N . THR A 1 197 ? 10.419 -2.594 -26.816 1.00 93.75 197 THR A N 1
ATOM 1539 C CA . THR A 1 197 ? 11.198 -3.206 -27.893 1.00 93.75 197 THR A CA 1
ATOM 1540 C C . THR A 1 197 ? 11.434 -4.669 -27.533 1.00 93.75 197 THR A C 1
ATOM 1542 O O . THR A 1 197 ? 11.321 -5.037 -26.361 1.00 93.75 197 THR A O 1
ATOM 1545 N N . ASP A 1 198 ? 11.842 -5.496 -28.495 1.00 95.69 198 ASP A N 1
ATOM 1546 C CA . ASP A 1 198 ? 12.188 -6.898 -28.220 1.00 95.69 198 ASP A CA 1
ATOM 1547 C C . ASP A 1 198 ? 13.230 -7.014 -27.099 1.00 95.69 198 ASP A C 1
ATOM 1549 O O . ASP A 1 198 ? 13.090 -7.818 -26.183 1.00 95.69 198 ASP A O 1
ATOM 1553 N N . ARG A 1 199 ? 14.222 -6.115 -27.092 1.00 94.19 199 ARG A N 1
ATOM 1554 C CA . ARG A 1 199 ? 15.256 -6.072 -26.055 1.00 94.19 199 ARG A CA 1
ATOM 1555 C C . ARG A 1 199 ? 14.691 -5.777 -24.664 1.00 94.19 199 ARG A C 1
ATOM 1557 O O . ARG A 1 199 ? 15.039 -6.463 -23.711 1.00 94.19 199 ARG A O 1
ATOM 1564 N N . THR A 1 200 ? 13.841 -4.759 -24.528 1.00 92.38 200 THR A N 1
ATOM 1565 C CA . THR A 1 200 ? 13.267 -4.401 -23.218 1.00 92.38 200 THR A CA 1
ATOM 1566 C C . THR A 1 200 ? 12.273 -5.450 -22.730 1.00 92.38 200 THR A C 1
ATOM 1568 O O . THR A 1 200 ? 12.174 -5.686 -21.531 1.00 92.38 200 THR A O 1
ATOM 1571 N N . ASN A 1 201 ? 11.562 -6.109 -23.648 1.00 93.06 201 ASN A N 1
ATOM 1572 C CA . ASN A 1 201 ? 10.678 -7.220 -23.314 1.00 93.06 201 ASN A CA 1
ATOM 1573 C C . ASN A 1 201 ? 11.471 -8.435 -22.819 1.00 93.06 201 ASN A C 1
ATOM 1575 O O . ASN A 1 201 ? 11.097 -9.004 -21.799 1.00 93.06 201 ASN A O 1
ATOM 1579 N N . ASN A 1 202 ? 12.594 -8.767 -23.464 1.00 94.69 202 ASN A N 1
ATOM 1580 C CA . ASN A 1 202 ? 13.482 -9.841 -23.012 1.00 94.69 202 ASN A CA 1
ATOM 1581 C C . ASN A 1 202 ? 14.043 -9.562 -21.616 1.00 94.69 202 ASN A C 1
ATOM 1583 O O . ASN A 1 202 ? 13.926 -10.408 -20.739 1.00 94.69 202 ASN A O 1
ATOM 1587 N N . PHE A 1 203 ? 14.544 -8.349 -21.362 1.00 93.19 203 PHE A N 1
ATOM 1588 C CA . PHE A 1 203 ? 15.003 -7.974 -20.021 1.00 93.19 203 PHE A CA 1
ATOM 1589 C C . PHE A 1 203 ? 13.896 -8.093 -18.968 1.00 93.19 203 PHE A C 1
ATOM 1591 O O . PHE A 1 203 ? 14.154 -8.490 -17.833 1.00 93.19 203 PHE A O 1
ATOM 1598 N N . ARG A 1 204 ? 12.650 -7.757 -19.324 1.00 92.19 204 ARG A N 1
ATOM 1599 C CA . ARG A 1 204 ? 11.518 -7.873 -18.401 1.00 92.19 204 ARG A CA 1
ATOM 1600 C C . ARG A 1 204 ? 11.227 -9.333 -18.063 1.00 92.19 204 ARG A C 1
ATOM 1602 O O . ARG A 1 204 ? 10.987 -9.638 -16.898 1.00 92.19 204 ARG A O 1
ATOM 1609 N N . LEU A 1 205 ? 11.276 -10.215 -19.062 1.00 92.69 205 LEU A N 1
ATOM 1610 C CA . LEU A 1 205 ? 11.121 -11.657 -18.875 1.00 92.69 205 LEU A CA 1
ATOM 1611 C C . LEU A 1 205 ? 12.225 -12.219 -17.977 1.00 92.69 205 LEU A C 1
ATOM 1613 O O . LEU A 1 205 ? 11.907 -12.825 -16.959 1.00 92.69 205 LEU A O 1
ATOM 1617 N N . GLU A 1 206 ? 13.490 -11.924 -18.279 1.00 94.12 206 GLU A N 1
ATOM 1618 C CA . GLU A 1 206 ? 14.641 -12.359 -17.476 1.00 94.12 206 GLU A CA 1
ATOM 1619 C C . GLU A 1 206 ? 14.506 -11.916 -16.010 1.00 94.12 206 GLU A C 1
ATOM 1621 O O . GLU A 1 206 ? 14.646 -12.720 -15.088 1.00 94.12 206 GLU A O 1
ATOM 1626 N N . MET A 1 207 ? 14.151 -10.649 -15.769 1.00 93.38 207 MET A N 1
ATOM 1627 C CA . MET A 1 207 ? 13.950 -10.149 -14.406 1.00 93.38 207 MET A CA 1
ATOM 1628 C C . MET A 1 207 ? 12.769 -10.816 -13.696 1.00 93.38 207 MET A C 1
ATOM 1630 O O . MET A 1 207 ? 12.822 -11.031 -12.484 1.00 93.38 207 MET A O 1
ATOM 1634 N N . HIS A 1 208 ? 11.691 -11.139 -14.411 1.00 90.19 208 HIS A N 1
ATOM 1635 C CA . HIS A 1 208 ? 10.564 -11.867 -13.832 1.00 90.19 208 HIS A CA 1
ATOM 1636 C C . HIS A 1 208 ? 10.925 -13.309 -13.478 1.00 90.19 208 HIS A C 1
ATOM 1638 O O . HIS A 1 208 ? 10.525 -13.769 -12.410 1.00 90.19 208 HIS A O 1
ATOM 1644 N N . GLU A 1 209 ? 11.709 -13.989 -14.312 1.00 91.81 209 GLU A N 1
ATOM 1645 C CA . GLU A 1 209 ? 12.222 -15.328 -14.019 1.00 91.81 209 GLU A CA 1
ATOM 1646 C C . GLU A 1 209 ? 13.113 -15.311 -12.774 1.00 91.81 209 GLU A C 1
ATOM 1648 O O . GLU A 1 209 ? 12.862 -16.064 -11.831 1.00 91.81 209 GLU A O 1
ATOM 1653 N N . ILE A 1 210 ? 14.082 -14.390 -12.707 1.00 91.06 210 ILE A N 1
ATOM 1654 C CA . ILE A 1 210 ? 14.963 -14.224 -11.540 1.00 91.06 210 ILE A CA 1
ATOM 1655 C C . ILE A 1 210 ? 14.142 -13.972 -10.271 1.00 91.06 210 ILE A C 1
ATOM 1657 O O . ILE A 1 210 ? 14.318 -14.667 -9.269 1.00 91.06 210 ILE A O 1
ATOM 1661 N N . ASN A 1 211 ? 13.213 -13.014 -10.307 1.00 88.69 211 ASN A N 1
ATOM 1662 C CA . ASN A 1 211 ? 12.388 -12.687 -9.145 1.00 88.69 211 ASN A CA 1
ATOM 1663 C C . ASN A 1 211 ? 11.493 -13.864 -8.730 1.00 88.69 211 ASN A C 1
ATOM 1665 O O . ASN A 1 211 ? 11.337 -14.116 -7.537 1.00 88.69 211 ASN A O 1
ATOM 1669 N N . GLY A 1 212 ? 10.942 -14.612 -9.690 1.00 88.50 212 GLY A N 1
ATOM 1670 C CA . GLY A 1 212 ? 10.164 -15.820 -9.419 1.00 88.50 212 GLY A CA 1
ATOM 1671 C C . GLY A 1 212 ? 10.992 -16.897 -8.717 1.00 88.50 212 GLY A C 1
ATOM 1672 O O . GLY A 1 212 ? 10.544 -17.468 -7.722 1.00 88.50 212 GLY A O 1
ATOM 1673 N N . HIS A 1 213 ? 12.228 -17.118 -9.174 1.00 90.56 213 HIS A N 1
ATOM 1674 C CA . HIS A 1 213 ? 13.166 -18.029 -8.521 1.00 90.56 213 HIS A CA 1
ATOM 1675 C C . HIS A 1 213 ? 13.509 -17.590 -7.093 1.00 90.56 213 HIS A C 1
ATOM 1677 O O . HIS A 1 213 ? 13.508 -18.429 -6.195 1.00 90.56 213 HIS A O 1
ATOM 1683 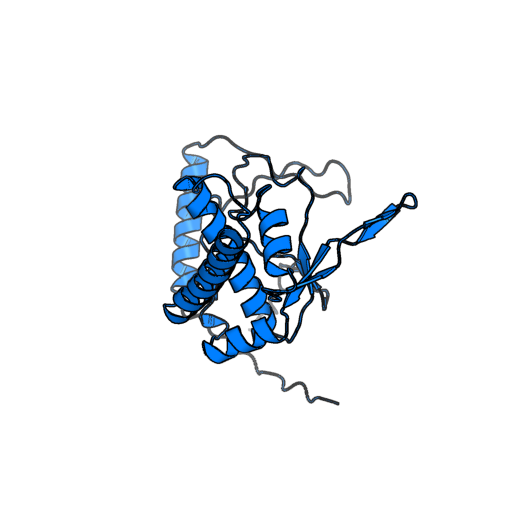N N . LEU A 1 214 ? 13.756 -16.296 -6.862 1.00 87.88 214 LEU A N 1
ATOM 1684 C CA . LEU A 1 214 ? 14.071 -15.765 -5.531 1.00 87.88 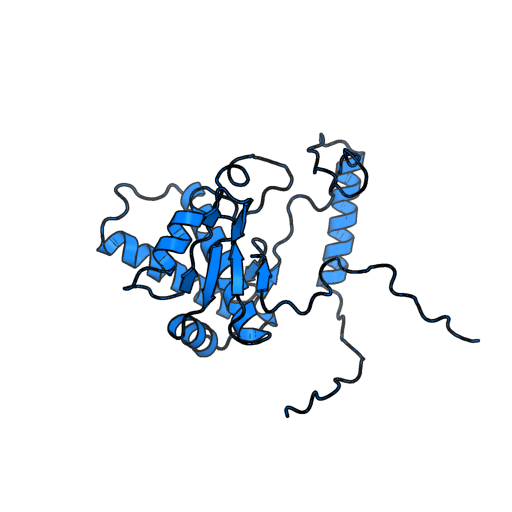214 LEU A CA 1
ATOM 1685 C C . LEU A 1 214 ? 12.895 -15.880 -4.553 1.00 87.88 214 LEU A C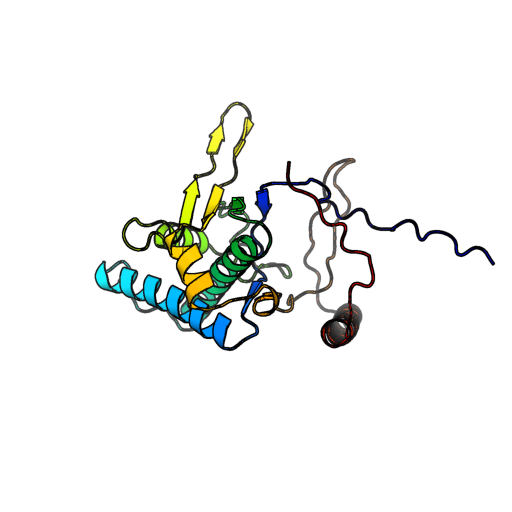 1
ATOM 1687 O O . LEU A 1 214 ? 13.107 -16.237 -3.400 1.00 87.88 214 LEU A O 1
ATOM 1691 N N . ILE A 1 215 ? 11.663 -15.632 -5.006 1.00 85.06 215 ILE A N 1
ATOM 1692 C CA . ILE A 1 215 ? 10.452 -15.773 -4.177 1.00 85.06 215 ILE A CA 1
ATOM 1693 C C . ILE A 1 215 ? 10.234 -17.233 -3.755 1.00 85.06 215 ILE A C 1
ATOM 1695 O O . ILE A 1 215 ? 9.808 -17.497 -2.633 1.00 85.06 215 ILE A O 1
ATOM 1699 N N . ALA A 1 216 ? 10.512 -18.185 -4.649 1.00 86.19 216 ALA A N 1
ATOM 1700 C CA . ALA A 1 216 ? 10.370 -19.612 -4.366 1.00 86.19 216 ALA A CA 1
ATOM 1701 C C . ALA A 1 216 ? 11.551 -20.196 -3.568 1.00 86.19 216 ALA A C 1
ATOM 1703 O O . ALA A 1 216 ? 11.443 -21.298 -3.020 1.00 86.19 216 ALA A O 1
ATOM 1704 N N . ALA A 1 217 ? 12.685 -19.495 -3.518 1.00 88.00 217 ALA A N 1
ATOM 1705 C CA . ALA A 1 217 ? 13.869 -19.957 -2.819 1.00 88.00 217 ALA A CA 1
ATOM 1706 C C . ALA A 1 217 ? 13.664 -19.910 -1.297 1.00 88.00 217 ALA A C 1
ATOM 1708 O O . ALA A 1 217 ? 13.209 -18.919 -0.729 1.00 88.00 217 ALA A O 1
ATOM 1709 N N . ARG A 1 218 ? 14.056 -20.988 -0.613 1.00 82.50 218 ARG A N 1
ATOM 1710 C CA . ARG A 1 218 ? 14.142 -21.020 0.852 1.00 82.50 218 ARG A CA 1
ATOM 1711 C C . ARG A 1 218 ? 15.420 -20.316 1.290 1.00 82.50 218 ARG A C 1
ATOM 1713 O O . ARG A 1 218 ? 16.484 -20.930 1.318 1.00 82.50 218 ARG A O 1
ATOM 1720 N N . ILE A 1 219 ? 15.309 -19.020 1.554 1.00 80.38 219 ILE A N 1
ATOM 1721 C CA . ILE A 1 219 ? 16.416 -18.180 2.007 1.00 80.38 219 ILE A CA 1
ATOM 1722 C C . ILE A 1 219 ? 16.238 -17.949 3.507 1.00 80.38 219 ILE A C 1
ATOM 1724 O O . ILE A 1 219 ? 15.388 -17.164 3.920 1.00 80.38 219 ILE A O 1
ATOM 1728 N N . ASP A 1 220 ? 17.047 -18.639 4.308 1.00 79.19 220 ASP A N 1
ATOM 1729 C CA . ASP A 1 220 ? 17.055 -18.502 5.764 1.00 79.19 220 ASP A CA 1
ATOM 1730 C C . ASP A 1 220 ? 18.248 -17.649 6.217 1.00 79.19 220 ASP A C 1
ATOM 1732 O O . ASP A 1 220 ? 19.358 -17.759 5.691 1.00 79.19 220 ASP A O 1
ATOM 1736 N N . TYR A 1 221 ? 18.037 -16.800 7.225 1.00 78.38 221 TYR A N 1
ATOM 1737 C CA . TYR A 1 221 ? 19.122 -16.051 7.857 1.00 78.38 221 TYR A CA 1
ATOM 1738 C C . TYR A 1 221 ? 19.900 -16.963 8.813 1.00 78.38 221 TYR A C 1
ATOM 1740 O O . TYR A 1 221 ? 19.365 -17.423 9.819 1.00 78.38 221 TYR A O 1
ATOM 1748 N N . THR A 1 222 ? 21.178 -17.208 8.521 1.00 81.06 222 THR A N 1
ATOM 1749 C CA . THR A 1 222 ? 22.044 -18.095 9.321 1.00 81.06 222 THR A CA 1
ATOM 1750 C C . THR A 1 222 ? 22.900 -17.358 10.358 1.00 81.06 222 THR A C 1
ATOM 1752 O O . THR A 1 222 ? 23.769 -17.968 10.980 1.00 81.06 222 THR A O 1
ATOM 1755 N N . GLY A 1 223 ? 22.725 -16.044 10.526 1.00 77.88 223 GLY A N 1
ATOM 1756 C CA . GLY A 1 223 ? 23.497 -15.255 11.487 1.00 77.88 223 GLY A CA 1
ATOM 1757 C C . GLY A 1 223 ? 22.988 -15.401 12.925 1.00 77.88 223 GLY A C 1
ATOM 1758 O O . GLY A 1 223 ? 21.813 -15.670 13.166 1.00 77.88 223 GLY A O 1
ATOM 1759 N N . SER A 1 224 ? 23.872 -15.189 13.904 1.00 64.19 224 SER A N 1
ATOM 1760 C CA . SER A 1 224 ? 23.485 -15.172 15.320 1.00 64.19 224 SER A CA 1
ATOM 1761 C C . SER A 1 224 ? 22.601 -13.955 15.602 1.00 64.19 224 SER A C 1
ATOM 1763 O O . SER A 1 224 ? 23.018 -12.815 15.378 1.00 64.19 224 SER A O 1
ATOM 1765 N N . ALA A 1 225 ? 21.376 -14.180 16.080 1.00 55.50 225 ALA A N 1
ATOM 1766 C CA . ALA A 1 225 ? 20.525 -13.118 16.596 1.00 55.50 225 ALA A CA 1
ATOM 1767 C C . ALA A 1 225 ? 21.170 -12.572 17.877 1.00 55.50 225 ALA A C 1
ATOM 1769 O O . ALA A 1 225 ? 21.048 -13.162 18.950 1.00 55.50 225 ALA A O 1
ATOM 1770 N N . VAL A 1 226 ? 21.903 -11.463 17.770 1.00 50.66 226 VAL A N 1
ATOM 1771 C CA . VAL A 1 226 ? 22.412 -10.762 18.950 1.00 50.66 226 VAL A CA 1
ATOM 1772 C C . VAL A 1 226 ? 21.197 -10.268 19.728 1.00 50.66 226 VAL A C 1
ATOM 1774 O O . VAL A 1 226 ? 20.520 -9.331 19.307 1.00 50.66 226 VAL A O 1
ATOM 1777 N N . ALA A 1 227 ? 20.904 -10.926 20.850 1.00 43.91 227 ALA A N 1
ATOM 1778 C CA . ALA A 1 227 ? 19.920 -10.468 21.815 1.00 43.91 227 ALA A CA 1
ATOM 1779 C C . ALA A 1 227 ? 20.339 -9.070 22.288 1.00 43.91 227 ALA A C 1
ATOM 1781 O O . ALA A 1 227 ? 21.256 -8.921 23.097 1.00 43.91 227 ALA A O 1
ATOM 1782 N N . ARG A 1 228 ? 19.704 -8.029 21.744 1.00 41.66 228 ARG A N 1
ATOM 1783 C CA . ARG A 1 228 ? 19.855 -6.667 22.252 1.00 41.66 228 ARG A CA 1
ATOM 1784 C C . ARG A 1 228 ? 19.134 -6.622 23.597 1.00 41.66 228 ARG A C 1
ATOM 1786 O O . ARG A 1 228 ? 17.911 -6.565 23.643 1.00 41.66 228 ARG A O 1
ATOM 1793 N N . GLN A 1 229 ? 19.905 -6.750 24.675 1.00 33.72 229 GLN A N 1
ATOM 1794 C CA . GLN A 1 229 ? 19.431 -6.537 26.038 1.00 33.72 229 GLN A CA 1
ATOM 1795 C C . GLN A 1 229 ? 18.925 -5.097 26.157 1.00 33.72 229 GLN A C 1
ATOM 1797 O O . GLN A 1 229 ? 19.670 -4.150 25.911 1.00 33.72 229 GLN A O 1
ATOM 1802 N N . SER A 1 230 ? 17.648 -4.954 26.496 1.00 35.56 230 SER A N 1
ATOM 1803 C CA . SER A 1 230 ? 17.034 -3.693 26.896 1.00 35.56 230 SER A CA 1
ATOM 1804 C C . SER A 1 230 ? 17.700 -3.198 28.183 1.00 35.56 230 SER A C 1
ATOM 1806 O O . SER A 1 230 ? 17.762 -3.951 29.156 1.00 35.56 230 SER A O 1
ATOM 1808 N N . VAL A 1 231 ? 18.194 -1.958 28.175 1.00 36.81 231 VAL A N 1
ATOM 1809 C CA . VAL A 1 231 ? 18.535 -1.188 29.385 1.00 36.81 231 VAL A CA 1
ATOM 1810 C C . VAL A 1 231 ? 17.349 -0.306 29.736 1.00 36.81 231 VAL A C 1
ATOM 1812 O O . VAL A 1 231 ? 16.774 0.276 28.787 1.00 36.81 231 VAL A O 1
#

Sequence (231 aa):
MHIHSFDVVGFADDELAAEERLFDPWRTPCTPAAGVFVQTIIKMLEGHEKLHGLRQRKRRVADQAMFERMVSAIACDLALAVLLEGPKVIFIGRSHQELGHSSRYGSPASSKTLTKILDLLATQQLGLIKMELGYRTVTGDRKKTSIRPSSKFCHLVHDFALSASDIAECQRPEPIELKSFPPCQGKKAQLIDYKDTDRTNNFRLEMHEINGHLIAARIDYTGSAVARQSV

Secondary structure (DSSP, 8-state):
--------S---TT-S--SEEE--TTEEE-SHHHHHHHHHHHHHHHHHHHHTT--S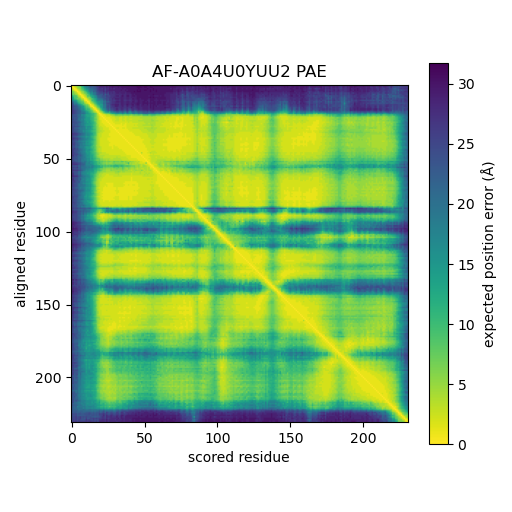SPPPHHHHHHHHHHHHHHHHHHHHHHHHHSSPEEEE---TTTSS---TT--TT-STHHHHHHHHHTSTTT--EEEE---B-TTS-B--EEEEE-HHHHHHHHHTT--GGGEEEPPPS-----BPPPSSTTSPPPB------HHHHHHHHHHHHHHHHHHHS-----S--------

Organism: NCBI:txid402884

pLDDT: mean 80.58, std 18.53, range [28.98, 98.31]

Nearest PDB structures (foldseek):
  8uce-assembly1_B-2  TM=2.495E-01  e=7.154E-01  Palaeococcus pacificus DY20341
  8ucg-assembly1_B  TM=2.500E-01  e=1.017E+00  Palaeococcus pacificus DY20341
  8uch-assembly1_A-2  TM=2.281E-01  e=1.365E+00  Palaeococcus pacificus DY20341
  6gz5-assembly1_Ct  TM=2.378E-01  e=5.584E+00  Oryctolagus cuniculus

Foldseek 3Di:
DDDPPPPPPDDPPPPPPDLEEEQDLQKAFDDVLLVVLLVVQVCLLVVVCVVVVVDPDDDDPVRSVLSSSQSRSVLRSQLLCLAPPHWGKYFDAQDLVLQPDPALQDGSNRHNCNVVSVVSCCDPVNNQKDKDPWDADPVGDTDTIIITGDPVSSVSSVVSPDHNVRMDGHDRSQPDWDWDPAPDPPGGTDTDHDDDDPVSVVVRVVVVVVVVCVVPDPDDDPDDPPPPDDD

Solvent-accessible surface area (backbone atoms only — not comparable to full-atom values): 13987 Å² total; per-residue (Å²): 133,84,78,74,78,77,73,76,90,64,81,63,99,67,87,57,97,54,74,56,44,74,66,50,51,48,27,28,58,71,36,74,59,40,43,53,51,42,51,49,53,52,50,52,53,54,48,51,36,60,76,67,57,74,57,96,63,83,72,52,71,70,57,41,54,44,48,52,46,30,52,32,6,54,50,36,41,48,45,42,35,55,67,73,70,45,89,40,36,33,37,44,89,79,59,64,84,79,28,68,63,94,48,74,80,55,56,74,41,54,39,80,58,45,58,56,51,52,52,52,37,42,30,84,90,66,36,36,30,47,71,48,82,42,51,73,50,96,91,66,55,72,47,69,23,33,37,30,69,21,73,62,36,52,48,51,43,56,76,60,66,65,54,63,85,30,48,41,70,54,85,63,95,54,86,75,84,47,64,47,78,46,90,46,93,95,47,78,50,47,82,51,85,76,82,91,42,75,68,58,51,49,53,50,51,54,51,48,53,53,51,50,52,57,72,72,46,91,80,75,86,86,69,83,82,77,79,78,77,83,129

Radius of gyration: 20.44 Å; Cα contacts (8 Å, |Δi|>4): 249; chains: 1; bounding box: 66×52×58 Å

Mean predicted aligned error: 10.18 Å